Protein 4LIT (pdb70)

Solvent-accessible surface area: 18821 Å² total; per-residue (Å²): 110,48,134,32,83,34,84,30,98,75,3,65,113,156,37,36,88,106,103,1,29,26,20,79,154,1,6,99,134,22,131,34,18,7,41,44,116,91,0,23,22,20,0,100,72,89,67,5,75,2,59,18,6,32,50,125,122,81,129,124,122,82,46,124,20,72,22,106,69,51,105,100,60,52,151,61,51,28,1,4,8,0,36,3,0,4,6,51,47,111,64,0,25,15,0,22,116,21,0,91,109,6,64,41,97,28,20,17,9,0,47,0,4,26,0,12,46,20,0,3,48,5,36,32,34,52,133,61,0,18,0,8,0,0,0,69,13,73,10,86,16,41,0,0,97,136,150,106,91,33,120,124,26,164,37,63,22,60,76,88,0,75,55,0,2,0,0,0,2,4,27,12,10,0,5,38,5,68,2,68,93,84,0,0,4,0,11,0,13,1,26,38,41,62,99,172,73,52,106,58,14,18,46,91,15,21,132,80,115,148,45,38,58,95,198,66,66,57,125,104,89,20,125,73,96,117,127,98,63,98,34,99,105,20,105,65,81,74,125,96,44,127,85,93,36,68,106,76,78,118,59,86,81,40,12,36,0,25,43,4,0,98,28,112,39,115,20,63,74,72,69,33,139,115,67,62,111,45,100,82,0,58,66,13,1,102,140,50,62,47,0,15,21,15,22,20,5,17,3,16,124,31,51,101,27,0,0,0,34,21,74,76,7,95,13,128,42,102,95,2,2,40,11,0,8,50,49,63,54,0,36,20,143,48,7,40,113,1,1,104,33,99,82,3,14,47,34,0,5,58,6,2,38,38,6,21,0,62,21,107,106

Foldseek 3Di:
DWAFPDPVVVCVVDPALHHKDKPALRTPPDDDLDDPVVVLVQLLDPQWWKKKWFDDPHDIDIDIDDDPDPVDDDQAGMKMKTPQCLLPGVSLLVVCVNVVVPPLLFWAGKMKMWHHFNHWDAKAFAQWKKKKAWAPAKKWKFKADADGHDDDHDGPDTDIDDHNMIIIDNGRIIMIMGGRHGIMIMIGITDDDDPVLVVVLLVVVCVVVVHLPDDDDPPPDDDDPDPPDDDPVSVVSVVVSVVVSCPPPVSVQLSVLLSSQAHPGDHPWDFDPPADDLVNVLVCQVVWWKKAFRGRWGWADGPQWIHTNRDIHHDPQRQLSVLVHPDRIDHQVSRPPLSVVSVSSVVVSVCVRRVRIDIPD

Structure (mmCIF, N/CA/C/O backbone):
data_4LIT
#
_entry.id   4LIT
#
_cell.length_a   74.140
_cell.length_b   74.140
_cell.length_c   208.860
_cell.angle_alpha   90.000
_cell.angle_beta   90.000
_cell.angle_gamma   90.000
#
_symmetry.space_group_name_H-M   'P 43 21 2'
#
loop_
_entity.id
_entity.type
_entity.pdbx_description
1 polymer '50S ribosomal protein L16 arginine hydroxylase'
2 non-polymer 'COBALT (II) ION'
3 non-polymer '2-OXOGLUTARIC ACID'
4 water water
#
loop_
_atom_site.group_PDB
_atom_site.id
_atom_site.type_symbol
_atom_site.label_atom_id
_atom_site.label_alt_id
_atom_site.label_comp_id
_atom_site.label_asym_id
_atom_site.label_entity_id
_atom_site.label_seq_id
_atom_site.pdbx_PDB_ins_code
_atom_site.Cartn_x
_atom_site.Cartn_y
_atom_site.Cartn_z
_atom_site.occupancy
_atom_site.B_iso_or_equiv
_atom_site.auth_seq_id
_atom_site.auth_comp_id
_atom_site.auth_asym_id
_atom_site.auth_atom_id
_atom_site.pdbx_PDB_model_num
ATOM 1 N N . GLU A 1 36 ? 16.633 62.028 74.550 1.00 57.01 36 GLU 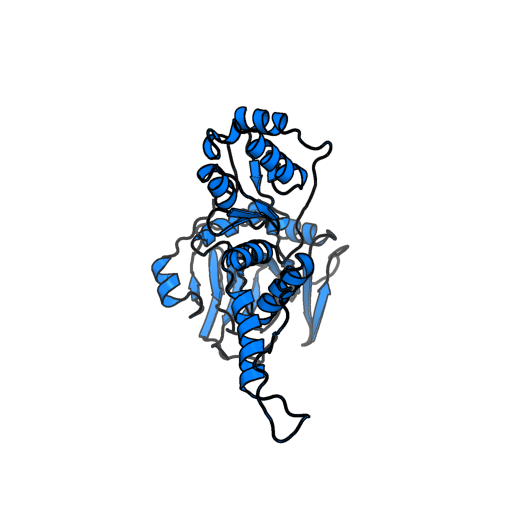A N 1
ATOM 2 C CA . GLU A 1 36 ? 17.198 60.804 75.103 1.00 54.62 36 GLU A CA 1
ATOM 3 C C . GLU A 1 36 ? 17.548 59.793 74.012 1.00 54.92 36 GLU A C 1
ATOM 4 O O . GLU A 1 36 ? 16.843 59.677 73.009 1.00 57.24 36 GLU A O 1
ATOM 6 N N . TYR A 1 37 ? 18.644 59.066 74.218 1.00 47.17 37 TYR A N 1
ATOM 7 C CA . TYR A 1 37 ? 19.021 57.958 73.352 1.00 38.83 37 TYR A CA 1
ATOM 8 C C . TYR A 1 37 ? 18.067 56.789 73.523 1.00 38.62 37 TYR A C 1
ATOM 9 O O . TYR A 1 37 ? 17.678 56.463 74.637 1.00 40.87 37 TYR A O 1
ATOM 18 N N . GLN A 1 38 ? 17.695 56.150 72.420 1.00 40.79 38 GLN A N 1
ATOM 19 C CA . GLN A 1 38 ? 16.729 55.059 72.477 1.00 41.84 38 GLN A CA 1
ATOM 20 C C . GLN A 1 38 ? 17.151 53.815 71.698 1.00 37.90 38 GLN A C 1
ATOM 21 O O . GLN A 1 38 ? 17.303 53.848 70.483 1.00 37.54 38 GLN A O 1
ATOM 27 N N . LEU A 1 39 ? 17.340 52.719 72.423 1.00 33.09 39 LEU A N 1
ATOM 28 C CA . LEU A 1 39 ? 17.660 51.436 71.827 1.00 35.14 39 LEU A CA 1
ATOM 29 C C . LEU A 1 39 ? 16.481 50.869 71.040 1.00 34.27 39 LEU A C 1
ATOM 30 O O . LEU A 1 39 ? 15.335 50.979 71.470 1.00 39.76 39 LEU A O 1
ATOM 35 N N . THR A 1 40 ? 16.771 50.248 69.899 1.00 29.20 40 THR A N 1
ATOM 36 C CA . THR A 1 40 ? 15.758 49.550 69.107 1.00 35.35 40 THR A CA 1
ATOM 37 C C . THR A 1 40 ? 15.756 48.055 69.424 1.00 37.31 40 THR A C 1
ATOM 38 O O . THR A 1 40 ? 15.030 47.276 68.819 1.00 42.10 40 THR A O 1
ATOM 42 N N . LEU A 1 41 ? 16.577 47.675 70.387 1.00 37.84 41 LEU A N 1
ATOM 43 C CA . LEU A 1 41 ? 16.789 46.287 70.762 1.00 39.48 41 LEU A CA 1
ATOM 44 C C . LEU A 1 41 ? 15.520 45.579 71.245 1.00 40.75 41 LEU A C 1
ATOM 45 O O . LEU A 1 41 ? 14.697 46.183 71.932 1.00 34.85 41 LEU A O 1
ATOM 50 N N . ASN A 1 42 ? 15.376 44.298 70.893 1.00 38.90 42 ASN A N 1
ATOM 51 C CA . ASN A 1 42 ? 14.419 43.420 71.570 1.00 34.87 42 ASN A CA 1
ATOM 52 C C . ASN A 1 42 ? 15.083 42.878 72.843 1.00 35.49 42 ASN A C 1
ATOM 53 O O . ASN A 1 42 ? 15.906 41.967 72.780 1.00 34.37 42 ASN A O 1
ATOM 58 N N . TRP A 1 43 ? 14.740 43.447 73.994 1.00 34.80 43 TRP A N 1
ATOM 59 C CA . TRP A 1 43 ? 15.436 43.105 75.240 1.00 31.90 43 TRP A CA 1
ATOM 60 C C . TRP A 1 43 ? 15.250 41.666 75.723 1.00 37.24 43 TRP A C 1
ATOM 61 O O . TRP A 1 43 ? 16.236 41.029 76.080 1.00 34.01 43 TRP A O 1
ATOM 72 N N . PRO A 1 44 ? 13.999 41.149 75.750 1.00 36.90 44 PRO A N 1
ATOM 73 C CA . PRO A 1 44 ? 13.878 39.735 76.135 1.00 37.46 44 PRO A CA 1
ATOM 74 C C . PRO A 1 44 ? 14.706 38.807 75.235 1.00 37.98 44 PRO A C 1
ATOM 75 O O . PRO A 1 44 ? 15.344 37.889 75.755 1.00 39.31 44 PRO A O 1
ATOM 79 N N . ASP A 1 45 ? 14.722 39.057 73.925 1.00 34.67 45 ASP A N 1
ATOM 80 C CA . ASP A 1 45 ? 15.586 38.286 73.027 1.00 36.86 45 ASP A CA 1
ATOM 81 C C . ASP A 1 45 ? 17.051 38.386 73.423 1.00 35.22 45 ASP A C 1
ATOM 82 O O . ASP A 1 45 ? 17.739 37.378 73.559 1.00 35.85 45 ASP A O 1
ATOM 87 N N . PHE A 1 46 ? 17.526 39.610 73.607 1.00 27.66 46 PHE A N 1
ATOM 88 C CA . PHE A 1 46 ? 18.925 39.809 73.915 1.00 29.77 46 PHE A CA 1
ATOM 89 C C . PHE A 1 46 ? 19.312 39.097 75.217 1.00 29.31 46 PHE A C 1
ATOM 90 O O . PHE A 1 46 ? 20.369 38.476 75.313 1.00 33.53 46 PHE A O 1
ATOM 98 N N . LEU A 1 47 ? 18.448 39.189 76.213 1.00 27.83 47 LEU A N 1
ATOM 99 C CA . LEU A 1 47 ? 18.701 38.573 77.510 1.00 34.59 47 LEU A CA 1
ATOM 100 C C . LEU A 1 47 ? 18.724 37.049 77.388 1.00 37.41 47 LEU A C 1
ATOM 101 O O . LEU A 1 47 ? 19.643 36.391 77.873 1.00 40.73 47 LEU A O 1
ATOM 106 N N . GLU A 1 48 ? 17.718 36.500 76.716 1.00 35.24 48 GLU A N 1
ATOM 107 C CA . GLU A 1 48 ? 17.611 35.056 76.522 1.00 41.63 48 GLU A CA 1
ATOM 108 C C . GLU A 1 48 ? 18.750 34.437 75.700 1.00 43.40 48 GLU A C 1
ATOM 109 O O . GLU A 1 48 ? 19.204 33.336 76.008 1.00 43.96 48 GLU A O 1
ATOM 115 N N . ARG A 1 49 ? 19.212 35.136 74.661 1.00 37.49 49 ARG A N 1
ATOM 116 C CA . ARG A 1 49 ? 20.145 34.534 73.704 1.00 39.85 49 ARG A CA 1
ATOM 117 C C . ARG A 1 49 ? 21.571 35.045 73.804 1.00 36.06 49 ARG A C 1
ATOM 118 O O . ARG A 1 49 ? 22.495 34.359 73.379 1.00 32.16 49 ARG A O 1
ATOM 126 N N . HIS A 1 50 ? 21.763 36.251 74.323 1.00 29.49 50 HIS A N 1
ATOM 127 C CA . HIS A 1 50 ? 23.097 36.853 74.258 1.00 33.15 50 HIS A CA 1
ATOM 128 C C . HIS A 1 50 ? 23.771 37.221 75.579 1.00 29.96 50 HIS A C 1
ATOM 129 O O . HIS A 1 50 ? 24.956 36.931 75.752 1.00 32.26 50 HIS A O 1
ATOM 136 N N . TRP A 1 51 ? 23.027 37.852 76.489 1.00 30.21 51 TRP A N 1
ATOM 137 C CA . TRP A 1 51 ? 23.593 38.331 77.749 1.00 27.58 51 TRP A CA 1
ATOM 138 C C . TRP A 1 51 ? 24.403 37.248 78.440 1.00 31.52 51 TRP A C 1
ATOM 139 O O . TRP A 1 51 ? 23.871 36.194 78.782 1.00 34.60 51 TRP A O 1
ATOM 150 N N . GLN A 1 52 ? 25.699 37.503 78.600 1.00 29.27 52 GLN A N 1
ATOM 151 C CA . GLN A 1 52 ? 26.597 36.562 79.268 1.00 35.59 52 GLN A CA 1
ATOM 152 C C . GLN A 1 52 ? 26.598 35.193 78.594 1.00 38.89 52 GLN A C 1
ATOM 153 O O . GLN A 1 52 ? 26.839 34.172 79.250 1.00 41.54 52 GLN A O 1
ATOM 159 N N . LYS A 1 53 ? 26.325 35.168 77.290 1.00 32.21 53 LYS A N 1
ATOM 160 C CA . LYS A 1 53 ? 26.304 33.904 76.540 1.00 40.38 53 LYS A CA 1
ATOM 161 C C . LYS A 1 53 ? 26.980 34.033 75.182 1.00 36.86 53 LYS A C 1
ATOM 162 O O . LYS A 1 53 ? 27.827 33.222 74.826 1.00 39.28 53 LYS A O 1
ATOM 168 N N . ARG A 1 54 ? 26.596 35.044 74.411 1.00 35.09 54 ARG A N 1
ATOM 169 C CA . ARG A 1 54 ? 27.077 35.125 73.040 1.00 39.22 54 ARG A CA 1
ATOM 170 C C . ARG A 1 54 ? 27.158 36.543 72.496 1.00 34.57 54 ARG A C 1
ATOM 171 O O . ARG A 1 54 ? 26.201 37.315 72.597 1.00 28.03 54 ARG A O 1
ATOM 179 N N . PRO A 1 55 ? 28.311 36.886 71.907 1.00 33.74 55 PRO A N 1
ATOM 180 C CA . PRO A 1 55 ? 28.501 38.211 71.312 1.00 33.40 55 PRO A CA 1
ATOM 181 C C . PRO A 1 55 ? 27.553 38.423 70.138 1.00 32.73 55 PRO A C 1
ATOM 182 O O . PRO A 1 55 ? 27.086 37.445 69.557 1.00 31.29 55 PRO A O 1
ATOM 186 N N . VAL A 1 56 ? 27.268 39.677 69.807 1.00 31.48 56 VAL A N 1
ATOM 187 C CA . VAL A 1 56 ? 26.360 39.969 68.703 1.00 32.27 56 VAL A CA 1
ATOM 188 C C . VAL A 1 56 ? 26.470 41.424 68.247 1.00 30.44 56 VAL A C 1
ATOM 189 O O . VAL A 1 56 ? 26.616 42.334 69.064 1.00 28.12 56 VAL A O 1
ATOM 193 N N . VAL A 1 57 ? 26.427 41.645 66.937 1.00 30.09 57 VAL A N 1
ATOM 194 C CA . VAL A 1 57 ? 26.305 43.003 66.422 1.00 32.11 57 VAL A CA 1
ATOM 195 C C . VAL A 1 57 ? 24.828 43.387 66.399 1.00 33.16 57 VAL A C 1
ATOM 196 O O . VAL A 1 57 ? 24.019 42.753 65.720 1.00 34.68 57 VAL A O 1
ATOM 200 N N . LEU A 1 58 ? 24.481 44.409 67.163 1.00 32.30 58 LEU A N 1
ATOM 201 C CA . LEU A 1 58 ? 23.150 44.987 67.105 1.00 31.45 58 LEU A CA 1
ATOM 202 C C . LEU A 1 58 ? 23.151 46.084 66.042 1.00 31.95 58 LEU A C 1
ATOM 203 O O . LEU A 1 58 ? 23.469 47.231 66.335 1.00 35.35 58 LEU A O 1
ATOM 208 N N . LYS A 1 59 ? 22.826 45.718 64.802 1.00 33.90 59 LYS A N 1
ATOM 209 C CA . LYS A 1 59 ? 22.753 46.685 63.709 1.00 38.94 59 LYS A CA 1
ATOM 210 C C . LYS A 1 59 ? 21.703 47.735 64.013 1.00 41.12 59 LYS A C 1
ATOM 211 O O . LYS A 1 59 ? 20.583 47.398 64.397 1.00 43.44 59 LYS A O 1
ATOM 217 N N . ARG A 1 60 ? 22.066 49.000 63.826 1.00 40.93 60 ARG A N 1
ATOM 218 C CA . ARG A 1 60 ? 21.144 50.109 64.051 1.00 41.08 60 ARG A CA 1
ATOM 219 C C . ARG A 1 60 ? 20.522 50.055 65.452 1.00 36.88 60 ARG A C 1
ATOM 220 O O . ARG A 1 60 ? 19.329 50.299 65.615 1.00 41.49 60 ARG A O 1
ATOM 228 N N . GLY A 1 61 ? 21.330 49.709 66.452 1.00 31.17 61 GLY A N 1
ATOM 229 C 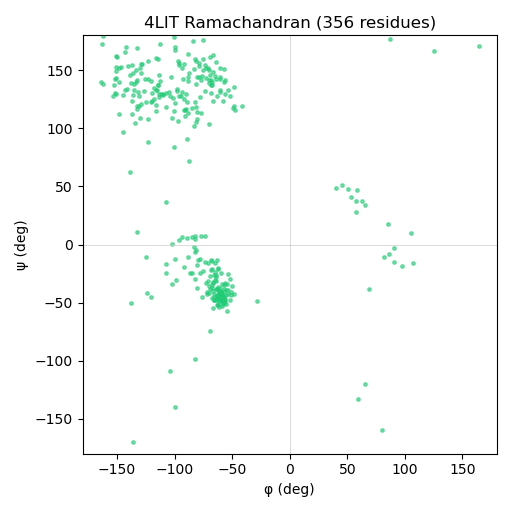CA . GLY A 1 61 ? 20.892 49.750 67.840 1.00 24.89 61 GLY A CA 1
ATOM 230 C C . GLY A 1 61 ? 20.328 51.120 68.176 1.00 32.67 61 GLY A C 1
ATOM 231 O O . GLY A 1 61 ? 19.298 51.248 68.845 1.00 37.20 61 GLY A O 1
ATOM 232 N N . PHE A 1 62 ? 21.013 52.154 67.700 1.00 33.79 62 PHE A N 1
ATOM 233 C CA . PHE A 1 62 ? 20.498 53.513 67.771 1.00 34.40 62 PHE A CA 1
ATOM 234 C C . PHE A 1 62 ? 20.234 54.013 66.366 1.00 42.83 62 PHE A C 1
ATOM 235 O O . PHE A 1 62 ? 21.030 53.798 65.456 1.00 48.09 62 PHE A O 1
ATOM 243 N N . ASN A 1 63 ? 19.104 54.677 66.191 1.00 48.26 63 ASN A N 1
ATOM 244 C CA . ASN A 1 63 ? 18.776 55.281 64.920 1.00 43.85 63 ASN A CA 1
ATOM 245 C C . ASN A 1 63 ? 19.238 56.727 64.879 1.00 46.08 63 ASN A C 1
ATOM 246 O O . ASN A 1 63 ? 19.141 57.433 65.885 1.00 47.67 63 ASN A O 1
ATOM 251 N N . ASN A 1 64 ? 19.729 57.158 63.716 1.00 42.82 64 ASN A N 1
ATOM 252 C CA . ASN A 1 64 ? 20.265 58.504 63.541 1.00 45.46 64 ASN A CA 1
ATOM 253 C C . ASN A 1 64 ? 21.184 58.895 64.684 1.00 45.64 64 ASN A C 1
ATOM 254 O O . ASN A 1 64 ? 21.000 59.944 65.298 1.00 45.54 64 ASN A O 1
ATOM 259 N N . PHE A 1 65 ? 22.155 58.037 64.982 1.00 44.63 65 PHE A N 1
ATOM 260 C CA . PHE A 1 65 ? 23.057 58.274 66.098 1.00 38.72 65 PHE A CA 1
ATOM 261 C C . PHE A 1 65 ? 23.813 59.594 65.975 1.00 40.41 65 PHE A C 1
ATOM 262 O O . PHE A 1 65 ? 24.501 59.853 64.982 1.00 41.03 65 PHE A O 1
ATOM 270 N N . ILE A 1 66 ? 23.660 60.430 66.992 1.00 39.51 66 ILE A N 1
ATOM 271 C CA . ILE A 1 66 ? 24.440 61.645 67.120 1.00 39.06 66 ILE A CA 1
ATOM 272 C C . ILE A 1 66 ? 25.401 61.475 68.291 1.00 41.77 66 ILE A C 1
ATOM 273 O O . ILE A 1 66 ? 24.999 61.077 69.392 1.00 41.44 66 ILE A O 1
ATOM 278 N N . ASP A 1 67 ? 26.677 61.741 68.041 1.00 41.21 67 ASP A N 1
ATOM 279 C CA . ASP A 1 67 ? 27.699 61.629 69.073 1.00 36.63 67 ASP A CA 1
ATOM 280 C C . ASP A 1 67 ? 27.455 62.706 70.121 1.00 38.30 67 ASP A C 1
ATOM 281 O O . ASP A 1 67 ? 27.134 63.847 69.776 1.00 39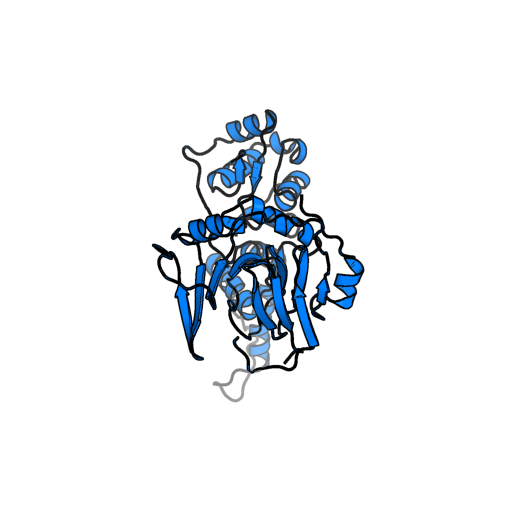.62 67 ASP A O 1
ATOM 286 N N . PRO A 1 68 ? 27.580 62.337 71.406 1.00 32.70 68 PRO A N 1
ATOM 287 C CA . PRO A 1 68 ? 27.422 63.244 72.555 1.00 31.69 68 PRO A CA 1
ATOM 288 C C . PRO A 1 68 ? 28.668 64.098 72.806 1.00 35.86 68 PRO A C 1
ATOM 289 O O . PRO A 1 68 ? 28.622 65.050 73.573 1.00 44.78 68 PRO A O 1
ATOM 293 N N . ILE A 1 69 ? 29.777 63.738 72.173 1.00 36.33 69 ILE A N 1
ATOM 294 C CA . ILE A 1 69 ? 31.033 64.446 72.355 1.00 37.18 69 ILE A CA 1
ATOM 295 C C . ILE A 1 69 ? 31.871 64.329 71.074 1.00 38.30 69 ILE A C 1
ATOM 296 O O . ILE A 1 69 ? 31.766 63.339 70.347 1.00 34.68 69 ILE A O 1
ATOM 301 N N . SER A 1 70 ? 32.685 65.350 70.806 1.00 35.24 70 SER A N 1
ATOM 302 C CA . SER A 1 70 ? 33.524 65.413 69.615 1.00 35.13 70 SER A CA 1
ATOM 303 C C . SER A 1 70 ? 34.932 64.929 69.937 1.00 41.82 70 SER A C 1
ATOM 304 O O . SER A 1 70 ? 35.346 64.975 71.093 1.00 43.71 70 SER A O 1
ATOM 307 N N . PRO A 1 71 ? 35.668 64.457 68.915 1.00 39.40 71 PRO A N 1
ATOM 308 C CA . PRO A 1 71 ? 37.072 64.057 69.084 1.00 39.41 71 PRO A CA 1
ATOM 309 C C . PRO A 1 71 ? 37.907 65.131 69.774 1.00 41.72 71 PRO A C 1
ATOM 310 O O . PRO A 1 71 ? 38.698 64.805 70.666 1.00 43.03 71 PRO A O 1
ATOM 314 N N . ASP A 1 72 ? 37.720 66.390 69.385 1.00 44.78 72 ASP A N 1
ATOM 315 C CA . ASP A 1 72 ? 38.462 67.497 69.989 1.00 47.25 72 ASP A CA 1
ATOM 316 C C . ASP A 1 72 ? 38.167 67.651 71.473 1.00 48.40 72 ASP A C 1
ATOM 317 O O . ASP A 1 72 ? 39.082 67.823 72.282 1.00 50.92 72 ASP A O 1
ATOM 322 N N . GLU A 1 73 ? 36.888 67.588 71.825 1.00 45.36 73 GLU A N 1
ATOM 323 C CA . GLU A 1 73 ? 36.480 67.670 73.221 1.00 49.61 73 GLU A CA 1
ATOM 324 C C . GLU A 1 73 ? 37.075 66.507 74.006 1.00 48.05 73 GLU A C 1
ATOM 325 O O . GLU A 1 73 ? 37.538 66.682 75.128 1.00 46.84 73 GLU A O 1
ATOM 331 N N . LEU A 1 74 ? 37.076 65.323 73.403 1.00 43.56 74 LEU A N 1
ATOM 332 C CA . LEU A 1 74 ? 37.674 64.159 74.038 1.00 42.25 74 LEU A CA 1
ATOM 333 C C . LEU A 1 74 ? 39.158 64.393 74.326 1.00 47.76 74 LEU A C 1
ATOM 334 O O . LEU A 1 74 ? 39.638 64.128 75.434 1.00 50.49 74 LEU A O 1
ATOM 339 N N . ALA A 1 75 ? 39.874 64.896 73.326 1.00 44.02 75 ALA A N 1
ATOM 340 C CA . ALA A 1 75 ? 41.285 65.200 73.492 1.00 44.83 75 ALA A CA 1
ATOM 341 C C . ALA A 1 75 ? 41.498 66.210 74.629 1.00 47.58 75 ALA A C 1
ATOM 342 O O . ALA A 1 75 ? 42.392 66.051 75.476 1.00 53.86 75 ALA A O 1
ATOM 344 N N . GLY A 1 76 ? 40.652 67.236 74.645 1.00 43.10 76 GLY A N 1
ATOM 345 C CA . GLY A 1 76 ? 40.703 68.272 75.661 1.00 45.10 76 GLY A CA 1
ATOM 346 C C . GLY A 1 76 ? 40.560 67.668 77.041 1.00 46.99 76 GLY A C 1
ATOM 347 O O . GLY A 1 76 ? 41.316 67.982 77.953 1.00 47.95 76 GLY A O 1
ATOM 348 N N . LEU A 1 77 ? 39.581 66.783 77.174 1.00 44.90 77 LEU A N 1
ATOM 349 C CA . LEU A 1 77 ? 39.333 66.068 78.411 1.00 45.48 77 LEU A CA 1
ATOM 350 C C . LEU A 1 77 ? 40.569 65.279 78.819 1.00 52.38 77 LEU A C 1
ATOM 351 O O . LEU A 1 77 ? 40.960 65.286 79.986 1.00 59.85 77 LEU A O 1
ATOM 356 N N . ALA A 1 78 ? 41.186 64.609 77.849 1.00 48.93 78 ALA A N 1
ATOM 357 C CA . ALA A 1 78 ? 42.417 63.858 78.092 1.00 46.40 78 ALA A CA 1
ATOM 358 C C . ALA A 1 78 ? 43.590 64.754 78.481 1.00 50.56 78 ALA A C 1
ATOM 359 O O . ALA A 1 78 ? 44.596 64.265 78.996 1.00 52.49 78 ALA A O 1
ATOM 361 N N . MET A 1 79 ? 43.474 66.057 78.235 1.00 49.13 79 MET A N 1
ATOM 362 C CA . MET A 1 79 ? 44.494 66.990 78.733 1.00 49.65 79 MET A CA 1
ATOM 363 C C . MET A 1 79 ? 44.430 67.231 80.253 1.00 62.21 79 MET A C 1
ATOM 364 O O . MET A 1 79 ? 45.377 67.754 80.845 1.00 53.85 79 MET A O 1
ATOM 369 N N . GLU A 1 80 ? 43.324 66.848 80.884 1.00 63.02 80 GLU A N 1
ATOM 370 C CA . GLU A 1 80 ? 43.135 67.095 82.317 1.00 64.23 80 GLU A CA 1
ATOM 371 C C . GLU A 1 80 ? 43.701 65.967 83.190 1.00 65.37 80 GLU A C 1
ATOM 372 O O . GLU A 1 80 ? 43.618 64.793 82.829 1.00 70.67 80 GLU A O 1
ATOM 378 N N . SER A 1 81 ? 44.258 66.331 84.344 1.00 66.87 81 SER A N 1
ATOM 379 C CA . SER A 1 81 ? 44.972 65.388 85.215 1.00 70.43 81 SER A CA 1
ATOM 380 C C . SER A 1 81 ? 44.071 64.399 85.954 1.00 71.44 81 SER A C 1
ATOM 381 O O . SER A 1 81 ? 44.467 63.261 86.214 1.00 74.30 81 SER A O 1
ATOM 384 N N . GLU A 1 82 ? 42.868 64.843 86.300 1.00 67.51 82 GLU A N 1
ATOM 385 C CA . GLU A 1 82 ? 41.905 64.021 87.025 1.00 69.51 82 GLU A CA 1
ATOM 386 C C . GLU A 1 82 ? 41.387 62.866 86.167 1.00 65.03 82 GLU A C 1
ATOM 387 O O . GLU A 1 82 ? 40.767 61.924 86.664 1.00 64.81 82 GLU A O 1
ATOM 393 N N . VAL A 1 83 ? 41.658 62.946 84.872 1.00 58.39 83 VAL A N 1
ATOM 394 C CA . VAL A 1 83 ? 41.084 62.031 83.903 1.00 51.84 83 VAL A CA 1
ATOM 395 C C . VAL A 1 83 ? 42.048 60.898 83.554 1.00 50.19 83 VAL A C 1
ATOM 396 O O . VAL A 1 83 ? 43.226 61.133 83.279 1.00 51.10 83 VAL A O 1
ATOM 400 N N . ASP A 1 84 ? 41.545 59.669 83.579 1.00 36.03 84 ASP A N 1
ATOM 401 C CA . ASP A 1 84 ? 42.354 58.512 83.222 1.00 41.21 84 ASP A CA 1
ATOM 402 C C . ASP A 1 84 ? 42.265 58.249 81.719 1.00 42.86 84 ASP A C 1
ATOM 403 O O . ASP A 1 84 ? 41.204 57.893 81.211 1.00 45.67 84 ASP A O 1
ATOM 408 N N . SER A 1 85 ? 43.379 58.430 81.013 1.00 43.33 85 SER A N 1
ATOM 409 C CA . SER A 1 85 ? 43.410 58.200 79.565 1.00 44.15 85 SER A CA 1
ATOM 410 C C . SER A 1 85 ? 44.720 57.592 79.095 1.00 48.27 85 SER A C 1
ATOM 411 O O . SER A 1 85 ? 45.718 57.599 79.816 1.00 49.56 85 SER A O 1
ATOM 414 N N . ARG A 1 86 ? 44.716 57.080 77.869 1.00 49.40 86 ARG A N 1
ATOM 415 C CA . ARG A 1 86 ? 45.933 56.556 77.263 1.00 47.63 86 ARG A CA 1
ATOM 416 C C . ARG A 1 86 ? 45.926 56.691 75.746 1.00 45.88 86 ARG A C 1
ATOM 417 O O . ARG A 1 86 ? 44.866 56.743 75.116 1.00 42.16 86 ARG A O 1
ATOM 425 N N . LEU A 1 87 ? 47.123 56.777 75.177 1.00 46.82 87 LEU A N 1
ATOM 426 C CA . LEU A 1 87 ? 47.320 56.807 73.735 1.00 46.16 87 LEU A CA 1
ATOM 427 C C . LEU A 1 87 ? 48.035 55.537 73.324 1.00 45.00 87 LEU A C 1
ATOM 428 O O . LEU A 1 87 ? 49.086 55.209 73.870 1.00 51.39 87 LEU A O 1
ATOM 433 N N . VAL A 1 88 ? 47.466 54.819 72.365 1.00 46.23 88 VAL A N 1
ATOM 434 C CA . VAL A 1 88 ? 48.069 53.576 71.903 1.00 49.53 88 VAL A CA 1
ATOM 435 C C . VAL A 1 88 ? 48.412 53.652 70.420 1.00 52.91 88 VAL A C 1
ATOM 436 O O . VAL A 1 88 ? 47.580 54.037 69.597 1.00 53.35 88 VAL A O 1
ATOM 440 N N . SER A 1 89 ? 49.651 53.280 70.106 1.00 50.82 89 SER A N 1
ATOM 441 C CA . SER A 1 89 ? 50.221 53.376 68.773 1.00 46.81 89 SER A CA 1
ATOM 442 C C . SER A 1 89 ? 50.815 52.044 68.355 1.00 50.15 89 SER A C 1
ATOM 443 O O . SER A 1 89 ? 51.195 51.233 69.192 1.00 52.64 89 SER A O 1
ATOM 446 N N . HIS A 1 90 ? 50.909 51.825 67.053 1.00 45.81 90 HIS A N 1
ATOM 447 C CA . HIS A 1 90 ? 51.663 50.695 66.542 1.00 50.80 90 HIS A CA 1
ATOM 448 C C . HIS A 1 90 ? 52.340 51.078 65.237 1.00 55.66 90 HIS A C 1
ATOM 449 O O . HIS A 1 90 ? 51.712 51.623 64.329 1.00 56.84 90 HIS A O 1
ATOM 456 N N . GLN A 1 91 ? 53.638 50.823 65.172 1.00 59.34 91 GLN A N 1
ATOM 457 C CA . GLN A 1 91 ? 54.402 51.051 63.962 1.00 63.77 91 GLN A CA 1
ATOM 458 C C . GLN A 1 91 ? 55.408 49.936 63.804 1.00 70.51 91 GLN A C 1
ATOM 459 O O . GLN A 1 91 ? 56.079 49.568 64.767 1.00 73.89 91 GLN A O 1
ATOM 465 N N . ASP A 1 92 ? 55.499 49.400 62.590 1.00 74.85 92 ASP A N 1
ATOM 466 C CA . ASP A 1 92 ? 56.480 48.374 62.254 1.00 78.03 92 ASP A CA 1
ATOM 467 C C . ASP A 1 92 ? 56.472 47.212 63.246 1.00 77.28 92 ASP A C 1
ATOM 468 O O . ASP A 1 92 ? 57.517 46.793 63.738 1.00 82.04 92 ASP A O 1
ATOM 473 N N . GLY A 1 93 ? 55.282 46.713 63.554 1.00 74.50 93 GLY A N 1
ATOM 474 C CA . GLY A 1 93 ? 55.148 45.553 64.412 1.00 75.51 93 GLY A CA 1
ATOM 475 C C . GLY A 1 93 ? 55.229 45.818 65.905 1.00 78.45 93 GLY A C 1
ATOM 476 O O . GLY A 1 93 ? 54.925 44.932 66.702 1.00 81.83 93 GLY A O 1
ATOM 477 N N . LYS A 1 94 ? 55.629 47.023 66.303 1.00 75.60 94 LYS A N 1
ATOM 478 C CA . LYS A 1 94 ? 55.827 47.293 67.726 1.00 76.13 94 LYS A CA 1
ATOM 479 C C . LYS A 1 94 ? 54.837 48.299 68.318 1.00 71.69 94 LYS A C 1
ATOM 480 O O . LYS A 1 94 ? 54.626 49.385 67.779 1.00 68.42 94 LYS A O 1
ATOM 486 N N . TRP A 1 95 ? 54.231 47.912 69.436 1.00 70.88 95 TRP A N 1
ATOM 487 C CA . TRP A 1 95 ? 53.240 48.734 70.116 1.00 63.59 95 TRP A CA 1
ATOM 488 C C . TRP A 1 95 ? 53.873 49.786 71.019 1.00 64.08 95 TRP A C 1
ATOM 489 O O . TRP A 1 95 ? 55.027 49.665 71.425 1.00 66.11 95 TRP A O 1
ATOM 500 N N . GLN A 1 96 ? 53.100 50.819 71.334 1.00 63.54 96 GLN A N 1
ATOM 501 C CA . GLN A 1 96 ? 53.522 51.827 72.295 1.00 63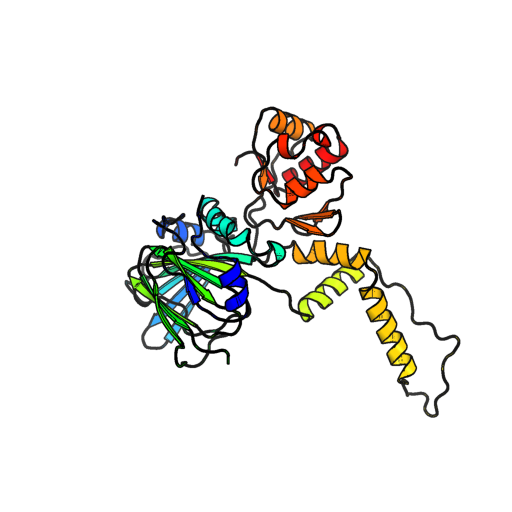.92 96 GLN A CA 1
ATOM 502 C C . GLN A 1 96 ? 52.331 52.442 73.010 1.00 57.32 96 GLN A C 1
ATOM 503 O O . GLN A 1 96 ? 51.376 52.883 72.376 1.00 54.72 96 GLN A O 1
ATOM 509 N N . VAL A 1 97 ? 52.404 52.472 74.336 1.00 55.61 97 VAL A N 1
ATOM 510 C CA . VAL A 1 97 ? 51.345 53.031 75.163 1.00 52.53 97 VAL A CA 1
ATOM 511 C C . VAL A 1 97 ? 51.861 54.227 75.967 1.00 55.71 97 VAL A C 1
ATOM 512 O O . VAL A 1 97 ? 52.951 54.176 76.544 1.00 56.11 97 VAL A O 1
ATOM 516 N N . SER A 1 98 ? 51.079 55.303 75.993 1.00 55.11 98 SER A N 1
ATOM 517 C CA . SER A 1 98 ? 51.396 56.458 76.825 1.00 58.37 98 SER A CA 1
ATOM 518 C C . SER A 1 98 ? 50.199 56.776 77.712 1.00 56.66 98 SER A C 1
ATOM 519 O O . SER A 1 98 ? 49.061 56.655 77.275 1.00 51.31 98 SER A O 1
ATOM 522 N N . HIS A 1 99 ? 50.437 57.183 78.954 1.00 55.53 99 HIS A N 1
ATOM 523 C CA . HIS A 1 99 ? 49.317 57.578 79.799 1.00 56.45 99 HIS A CA 1
ATOM 524 C C . HIS A 1 99 ? 49.175 59.090 79.933 1.00 55.03 99 HIS A C 1
ATOM 525 O O . HIS A 1 99 ? 50.162 59.818 79.942 1.00 55.18 99 HIS A O 1
ATOM 532 N N . GLY A 1 100 ? 47.930 59.551 80.006 1.00 53.34 100 GLY A N 1
ATOM 533 C CA . GLY A 1 100 ? 47.640 60.965 80.148 1.00 56.06 100 GLY A CA 1
ATOM 534 C C . GLY A 1 100 ? 47.927 61.409 81.566 1.00 57.17 100 GLY A C 1
ATOM 535 O O . GLY A 1 100 ? 48.272 60.577 82.397 1.00 58.25 100 GLY A O 1
ATOM 536 N N . PRO A 1 101 ? 47.790 62.716 81.854 1.00 60.47 101 PRO A N 1
ATOM 537 C CA . PRO A 1 101 ? 47.345 63.766 80.928 1.00 61.41 101 PRO A CA 1
ATOM 538 C C . PRO A 1 101 ? 48.398 64.119 79.877 1.00 65.12 101 PRO A C 1
ATOM 539 O O . PRO A 1 101 ? 49.598 63.975 80.125 1.00 70.16 101 PRO A O 1
ATOM 543 N N . PHE A 1 102 ? 47.945 64.577 78.714 1.00 61.63 102 PHE A N 1
ATOM 544 C CA . PHE A 1 102 ? 48.847 64.933 77.627 1.00 62.63 102 PHE A CA 1
ATOM 545 C C . PHE A 1 102 ? 48.908 66.445 77.456 1.00 68.11 102 PHE A C 1
ATOM 546 O O . PHE A 1 102 ? 47.877 67.110 77.382 1.00 69.51 102 PHE A O 1
ATOM 554 N N . GLU A 1 103 ? 50.117 66.988 77.394 1.00 75.76 103 GLU A N 1
ATOM 555 C CA . GLU A 1 103 ? 50.280 68.423 77.214 1.00 85.72 103 GLU A CA 1
ATOM 556 C C . GLU A 1 103 ? 49.891 68.814 75.794 1.00 90.12 103 GLU A C 1
ATOM 557 O O . GLU A 1 103 ? 49.405 69.918 75.560 1.00 96.56 103 GLU A O 1
ATOM 559 N N . SER A 1 104 ? 50.104 67.902 74.850 1.00 84.74 104 SER A N 1
ATOM 560 C CA . SER A 1 104 ? 49.730 68.153 73.462 1.00 82.82 104 SER A CA 1
ATOM 561 C C . SER A 1 104 ? 49.649 66.871 72.639 1.00 78.68 104 SER A C 1
ATOM 562 O O . SER A 1 104 ? 49.886 65.768 73.136 1.00 76.78 104 SER A O 1
ATOM 565 N N . TYR A 1 105 ? 49.309 67.034 71.368 1.00 76.31 105 TYR A N 1
ATOM 566 C CA . TYR A 1 105 ? 49.227 65.919 70.443 1.00 72.64 105 TYR A CA 1
ATOM 567 C C . TYR A 1 105 ? 49.959 66.297 69.163 1.00 81.48 105 TYR A C 1
ATOM 568 O O . TYR A 1 105 ? 49.878 65.585 68.162 1.00 82.78 105 TYR A O 1
ATOM 577 N N . ASP A 1 106 ? 50.679 67.419 69.234 1.00 86.72 106 ASP A N 1
ATOM 578 C CA . ASP A 1 106 ? 51.328 68.084 68.098 1.00 95.01 106 ASP A CA 1
ATOM 579 C C . ASP A 1 106 ? 51.742 67.182 66.933 1.00 101.64 106 ASP A C 1
ATOM 580 O O . ASP A 1 106 ? 51.450 67.485 65.774 1.00 106.52 106 ASP A O 1
ATOM 582 N N . HIS A 1 107 ? 52.417 66.079 67.246 1.00 99.38 107 HIS 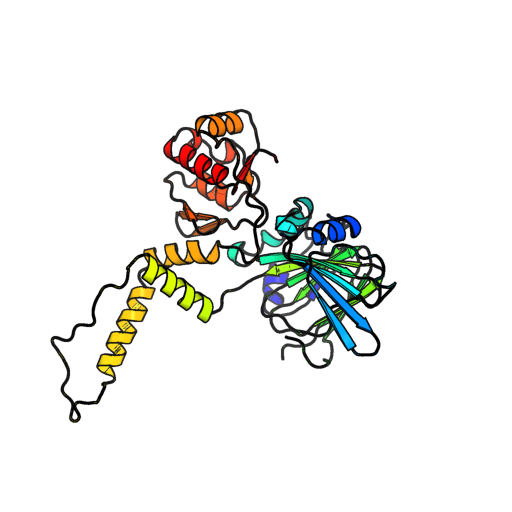A N 1
ATOM 583 C CA . HIS A 1 107 ? 52.859 65.138 66.223 1.00 96.66 107 HIS A CA 1
ATOM 584 C C . HIS A 1 107 ? 52.562 63.705 66.643 1.00 93.06 107 HIS A C 1
ATOM 585 O O . HIS A 1 107 ? 53.250 63.144 67.495 1.00 94.27 107 HIS A O 1
ATOM 587 N N . LEU A 1 108 ? 51.531 63.121 66.039 1.00 87.06 108 LEU A N 1
ATOM 588 C CA . LEU A 1 108 ? 51.107 61.765 66.367 1.00 82.36 108 LEU A CA 1
ATOM 589 C C . LEU A 1 108 ? 51.094 60.875 65.135 1.00 83.59 108 LEU A C 1
ATOM 590 O O . LEU A 1 108 ? 51.504 59.712 65.180 1.00 86.15 108 LEU A O 1
ATOM 595 N N . GLY A 1 109 ? 50.606 61.425 64.033 1.00 79.42 109 GLY A N 1
ATOM 596 C CA . GLY A 1 109 ? 50.458 60.650 62.823 1.00 74.57 109 GLY A CA 1
ATOM 597 C C . GLY A 1 109 ? 49.047 60.699 62.286 1.00 66.32 109 GLY A C 1
ATOM 598 O O . GLY A 1 109 ? 48.110 61.119 62.965 1.00 59.06 109 GLY A O 1
ATOM 599 N N . GLU A 1 110 ? 48.914 60.257 61.047 1.00 65.73 110 GLU A N 1
ATOM 600 C CA . GLU A 1 110 ? 47.663 60.270 60.319 1.00 63.54 110 GLU A CA 1
ATOM 601 C C . GLU A 1 110 ? 46.917 58.985 60.648 1.00 55.92 110 GLU A C 1
ATOM 602 O O . GLU A 1 110 ? 45.697 58.918 60.537 1.00 58.04 110 GLU A O 1
ATOM 608 N N . THR A 1 111 ? 47.673 57.958 61.036 1.00 47.54 111 THR A N 1
ATOM 609 C CA . THR A 1 111 ? 47.153 56.595 61.155 1.00 45.48 111 THR A CA 1
ATOM 610 C C . THR A 1 111 ? 47.740 55.849 62.351 1.00 49.46 111 THR A C 1
ATOM 611 O O . THR A 1 111 ? 48.683 56.313 62.981 1.00 45.95 111 THR A O 1
ATOM 615 N N . ASN A 1 112 ? 47.164 54.687 62.650 1.00 49.42 112 ASN A N 1
ATOM 616 C CA . ASN A 1 112 ? 47.731 53.731 63.606 1.00 42.34 112 ASN A CA 1
ATOM 617 C C . ASN A 1 112 ? 47.847 54.230 65.047 1.00 46.20 112 ASN A C 1
ATOM 618 O O . ASN A 1 112 ? 48.811 53.918 65.748 1.00 47.40 112 ASN A O 1
ATOM 623 N N . TRP A 1 113 ? 46.869 55.005 65.492 1.00 43.57 113 TRP A N 1
ATOM 624 C CA . TRP A 1 113 ? 46.819 55.370 66.897 1.00 44.60 113 TRP A CA 1
ATOM 625 C C . TRP A 1 113 ? 45.405 55.593 67.381 1.00 44.19 113 TRP A C 1
ATOM 626 O O . TRP A 1 113 ? 44.481 55.802 66.586 1.00 40.57 113 TRP A O 1
ATOM 637 N N . SER A 1 114 ? 45.248 55.543 68.698 1.00 41.58 114 SER A N 1
ATOM 638 C CA . SER A 1 114 ? 43.950 55.733 69.306 1.00 37.97 114 SER A CA 1
ATOM 639 C C . SER A 1 114 ? 44.060 56.279 70.716 1.00 40.28 114 SER A C 1
ATOM 640 O O . SER A 1 114 ? 44.901 55.843 71.501 1.00 37.51 114 SER A O 1
ATOM 643 N N . LEU A 1 115 ? 43.193 57.240 71.018 1.00 42.66 115 LEU A N 1
ATOM 644 C CA . LEU A 1 115 ? 43.070 57.818 72.341 1.00 37.54 115 LEU A CA 1
ATOM 645 C C . LEU A 1 115 ? 41.880 57.193 73.062 1.00 40.88 115 LEU A C 1
ATOM 646 O O . LEU A 1 115 ? 40.749 57.256 72.581 1.00 43.29 115 LEU A O 1
ATOM 651 N N . LEU A 1 116 ? 42.138 56.593 74.217 1.00 36.96 116 LEU A N 1
ATOM 652 C CA . LEU A 1 116 ? 41.094 55.956 74.998 1.00 34.40 116 LEU A CA 1
ATOM 653 C C . LEU A 1 116 ? 40.989 56.615 76.358 1.00 35.38 116 LEU A C 1
ATOM 654 O O . LEU A 1 116 ? 41.966 56.679 77.100 1.00 43.08 116 LEU A O 1
ATOM 659 N N . VAL A 1 117 ? 39.795 57.100 76.681 1.00 37.24 117 VAL A N 1
ATOM 660 C CA . VAL A 1 117 ? 39.549 57.783 77.946 1.00 36.90 117 VAL A CA 1
ATOM 661 C C . VAL A 1 117 ? 38.517 57.016 78.763 1.00 35.91 117 VAL A C 1
ATOM 662 O O . VAL A 1 117 ? 37.422 56.723 78.273 1.00 37.99 117 VAL A O 1
ATOM 666 N N . GLN A 1 118 ? 38.877 56.678 79.999 1.00 33.87 118 GLN A N 1
ATOM 667 C CA . GLN A 1 118 ? 37.977 55.978 80.914 1.00 33.46 118 GLN A CA 1
ATOM 668 C C . GLN A 1 118 ? 36.932 56.919 81.529 1.00 36.79 118 GLN A C 1
ATOM 669 O O . GLN A 1 118 ? 37.238 58.071 81.865 1.00 40.92 118 GLN A O 1
ATOM 675 N N . ALA A 1 119 ? 35.708 56.418 81.675 1.00 29.00 119 ALA A N 1
ATOM 676 C CA . ALA A 1 119 ? 34.699 57.059 82.513 1.00 31.14 119 ALA A CA 1
ATOM 677 C C . ALA A 1 119 ? 34.383 58.492 82.096 1.00 30.87 119 ALA A C 1
ATOM 678 O O . ALA A 1 119 ? 34.340 59.390 82.939 1.00 38.08 119 ALA A O 1
ATOM 680 N N . VAL A 1 120 ? 34.175 58.714 80.805 1.00 30.19 120 VAL A N 1
ATOM 681 C CA . VAL A 1 120 ? 33.889 60.061 80.314 1.00 33.13 120 VAL A CA 1
ATOM 682 C C . VAL A 1 120 ? 32.562 60.549 80.910 1.00 33.64 120 VAL A C 1
ATOM 683 O O . VAL A 1 120 ? 32.341 61.750 81.109 1.00 36.86 120 VAL A O 1
ATOM 687 N N . ASN A 1 121 ? 31.702 59.598 81.244 1.00 25.52 121 ASN A N 1
ATOM 688 C CA . ASN A 1 121 ? 30.456 59.903 81.921 1.00 33.22 121 ASN A CA 1
ATOM 689 C C . ASN A 1 121 ? 30.642 60.521 83.317 1.00 34.00 121 ASN A C 1
ATOM 690 O O . ASN A 1 121 ? 29.692 61.029 83.895 1.00 34.60 121 ASN A O 1
ATOM 695 N N . HIS A 1 122 ? 31.854 60.461 83.862 1.00 31.25 122 HIS A N 1
ATOM 696 C CA . HIS A 1 122 ? 32.144 61.131 85.132 1.00 31.51 122 HIS A CA 1
ATOM 697 C C . HIS A 1 122 ? 32.393 62.604 84.893 1.00 36.44 122 HIS A C 1
ATOM 698 O O . HIS A 1 122 ? 32.349 63.399 85.829 1.00 41.31 122 HIS A O 1
ATOM 705 N N . TRP A 1 123 ? 32.666 62.962 83.638 1.00 36.52 123 TRP A N 1
ATOM 706 C CA . TRP A 1 123 ? 33.174 64.292 83.312 1.00 38.83 123 TRP A CA 1
ATOM 707 C C . TRP A 1 123 ? 32.336 65.034 82.278 1.00 40.22 123 TRP A C 1
ATOM 708 O O . TRP A 1 123 ? 32.537 66.215 82.056 1.00 36.92 123 TRP A O 1
ATOM 719 N N . HIS A 1 124 ? 31.402 64.342 81.638 1.00 39.14 124 HIS A N 1
ATOM 720 C CA . HIS A 1 124 ? 30.657 64.934 80.538 1.00 32.76 124 HIS A CA 1
ATOM 721 C C . HIS A 1 124 ? 29.248 64.341 80.534 1.00 36.34 124 HIS A C 1
ATOM 722 O O . HIS A 1 124 ? 29.064 63.154 80.264 1.00 44.96 124 HIS A O 1
ATOM 729 N N . GLU A 1 125 ? 28.260 65.173 80.844 1.00 35.65 125 GLU A N 1
ATOM 730 C CA . GLU A 1 125 ? 26.862 64.740 80.960 1.00 38.46 125 GLU A CA 1
ATOM 731 C C . GLU A 1 125 ? 26.219 64.140 79.681 1.00 43.61 125 GLU A C 1
ATOM 732 O O . GLU A 1 125 ? 25.554 63.074 79.752 1.00 47.13 125 GLU A O 1
ATOM 738 N N . PRO A 1 126 ? 26.406 64.807 78.512 1.00 38.68 126 PRO A N 1
ATOM 739 C CA . PRO A 1 126 ? 25.825 64.225 77.294 1.00 41.40 126 PRO A CA 1
ATOM 740 C C . PRO A 1 126 ? 26.267 62.780 77.124 1.00 40.04 126 PRO A C 1
ATOM 741 O O . PRO A 1 126 ? 25.464 61.930 76.752 1.00 42.14 126 PRO A O 1
ATOM 745 N N . THR A 1 127 ? 27.527 62.510 77.445 1.00 39.16 127 THR A N 1
ATOM 746 C CA . THR A 1 127 ? 28.061 61.151 77.425 1.00 41.42 127 THR A CA 1
ATOM 747 C C . THR A 1 127 ? 27.323 60.210 78.396 1.00 39.25 127 THR A C 1
ATOM 748 O O . THR A 1 127 ? 26.991 59.076 78.039 1.00 36.37 127 THR A O 1
ATOM 752 N N . ALA A 1 128 ? 27.058 60.683 79.612 1.00 36.31 128 ALA A N 1
ATOM 753 C CA . ALA A 1 128 ? 26.316 59.880 80.593 1.00 35.88 128 ALA A CA 1
ATOM 754 C C . ALA A 1 128 ? 24.933 59.497 80.073 1.00 34.70 128 ALA A C 1
ATOM 755 O O . ALA A 1 128 ? 24.446 58.406 80.360 1.00 30.27 128 ALA A O 1
ATOM 757 N N . ALA A 1 129 ? 24.314 60.386 79.294 1.00 35.25 129 ALA A N 1
ATOM 758 C CA . ALA A 1 129 ? 23.040 60.037 78.646 1.00 39.33 129 ALA A CA 1
ATOM 759 C C . ALA A 1 129 ? 23.055 58.732 77.802 1.00 40.32 129 ALA A C 1
ATOM 760 O O . ALA A 1 129 ? 22.014 58.098 77.607 1.00 41.47 129 ALA A O 1
ATOM 762 N N . LEU A 1 130 ? 24.221 58.337 77.297 1.00 39.42 130 LEU A N 1
ATOM 763 C CA . LEU A 1 130 ? 24.330 57.115 76.494 1.00 38.47 130 LEU A CA 1
ATOM 764 C C . LEU A 1 130 ? 24.077 55.859 77.316 1.00 38.77 130 LEU A C 1
ATOM 765 O O . LEU A 1 130 ? 23.757 54.801 76.771 1.00 37.61 130 LEU A O 1
ATOM 770 N N . MET A 1 131 ? 24.239 55.974 78.629 1.00 37.18 131 MET A N 1
ATOM 771 C CA . MET A 1 131 ? 24.141 54.813 79.504 1.00 38.00 131 MET A CA 1
ATOM 772 C C . MET A 1 131 ? 22.716 54.482 79.922 1.00 37.28 131 MET A C 1
ATOM 773 O O . MET A 1 131 ? 22.424 53.335 80.264 1.00 36.34 131 MET A O 1
ATOM 778 N N . ARG A 1 132 ? 21.838 55.484 79.892 1.00 38.54 132 ARG A N 1
ATOM 779 C CA . ARG A 1 132 ? 20.445 55.305 80.308 1.00 41.57 132 ARG A CA 1
ATOM 780 C C . ARG A 1 132 ? 19.688 54.138 79.644 1.00 41.18 132 ARG A C 1
ATOM 781 O O . ARG A 1 132 ? 19.053 53.359 80.352 1.00 43.10 132 ARG A O 1
ATOM 789 N N . PRO A 1 133 ? 19.765 53.999 78.301 1.00 34.87 133 PRO A N 1
ATOM 790 C CA . PRO A 1 133 ? 18.984 52.929 77.668 1.00 34.06 133 PRO A CA 1
ATOM 791 C C . PRO A 1 133 ? 19.364 51.562 78.194 1.00 34.12 133 PRO A C 1
ATOM 792 O O . PRO A 1 133 ? 18.541 50.651 78.135 1.00 37.45 133 PRO A O 1
ATOM 796 N N . PHE A 1 134 ? 20.589 51.431 78.699 1.00 28.30 134 PHE A N 1
ATOM 797 C CA . PHE A 1 134 ? 21.097 50.147 79.189 1.00 31.71 134 PHE A CA 1
ATOM 798 C C . PHE A 1 134 ? 20.653 49.835 80.614 1.00 33.16 134 PHE A C 1
ATOM 799 O O . PHE A 1 134 ? 21.096 48.848 81.209 1.00 31.53 134 PHE A O 1
ATOM 807 N N . ARG A 1 135 ? 19.772 50.663 81.164 1.00 35.17 135 ARG A N 1
ATOM 808 C CA . ARG A 1 135 ? 19.254 50.392 82.503 1.00 35.84 135 ARG A CA 1
ATOM 809 C C . ARG A 1 135 ? 18.203 49.285 82.511 1.00 38.02 135 ARG A C 1
ATOM 810 O O . ARG A 1 135 ? 17.575 49.029 83.532 1.00 40.29 135 ARG A O 1
ATOM 818 N N . GLU A 1 136 ? 18.026 48.630 81.364 1.00 37.84 136 GLU A N 1
ATOM 819 C CA . GLU A 1 136 ? 17.275 47.384 81.298 1.00 40.82 136 GLU A CA 1
ATOM 820 C C . GLU A 1 136 ? 18.073 46.304 82.006 1.00 39.05 136 GLU A C 1
ATOM 821 O O . GLU A 1 136 ? 17.516 45.325 82.504 1.00 41.59 136 GLU A O 1
ATOM 827 N N . LEU A 1 137 ? 19.389 46.487 82.027 1.00 31.74 137 LEU A N 1
ATOM 828 C CA . LEU A 1 137 ? 20.262 45.700 82.881 1.00 29.72 137 LEU A CA 1
ATOM 829 C C . LEU A 1 137 ? 20.427 46.444 84.210 1.00 35.11 137 LEU A C 1
ATOM 830 O O . LEU A 1 137 ? 20.240 47.667 84.256 1.00 36.68 137 LEU A O 1
ATOM 835 N N . PRO A 1 138 ? 20.741 45.714 85.298 1.00 33.88 138 PRO A N 1
ATOM 836 C CA . PRO A 1 138 ? 20.765 46.336 86.635 1.00 36.26 138 PRO A CA 1
ATOM 837 C C . PRO A 1 138 ? 21.903 47.332 86.807 1.00 36.72 138 PRO A C 1
ATOM 838 O O . PRO A 1 138 ? 23.033 47.051 86.386 1.00 33.16 138 PRO A O 1
ATOM 842 N N . ASP A 1 139 ? 21.602 48.467 87.435 1.00 31.77 139 ASP A N 1
ATOM 843 C CA . ASP A 1 139 ? 22.607 49.467 87.785 1.00 31.19 139 ASP A CA 1
ATOM 844 C C . ASP A 1 139 ? 23.832 48.881 88.481 1.00 35.22 139 ASP A C 1
ATOM 845 O O . ASP A 1 139 ? 24.958 49.273 88.182 1.00 37.03 139 ASP A O 1
ATOM 850 N N . TRP A 1 140 ? 23.625 47.959 89.420 1.00 31.35 140 TRP A N 1
ATOM 851 C CA . TRP A 1 140 ? 24.766 47.425 90.169 1.00 35.70 140 TRP A CA 1
ATOM 852 C C . TRP A 1 140 ? 25.779 46.681 89.296 1.00 31.56 140 TRP A C 1
ATOM 853 O O . TRP A 1 140 ? 26.932 46.542 89.676 1.00 32.89 140 TRP A O 1
ATOM 864 N N . ARG A 1 141 ? 25.338 46.225 88.125 1.00 27.29 141 ARG A N 1
ATOM 865 C CA . ARG A 1 141 ? 26.183 45.476 87.204 1.00 31.57 141 ARG A CA 1
ATOM 866 C C . ARG A 1 141 ? 26.873 46.405 86.200 1.00 36.35 141 ARG A C 1
ATOM 867 O O . ARG A 1 141 ? 27.881 46.035 85.598 1.00 36.33 141 ARG A O 1
ATOM 875 N N . ILE A 1 142 ? 26.343 47.616 86.034 1.00 37.11 142 ILE A N 1
ATOM 876 C CA . ILE A 1 142 ? 26.919 48.555 85.076 1.00 35.50 142 ILE A CA 1
ATOM 877 C C . ILE A 1 142 ? 28.145 49.253 85.663 1.00 33.45 142 ILE A C 1
ATOM 878 O O . ILE A 1 142 ? 28.200 49.522 86.858 1.00 36.42 142 ILE A O 1
ATOM 883 N N . ASP A 1 143 ? 29.135 49.513 84.816 1.00 32.09 143 ASP A N 1
ATOM 884 C CA . ASP A 1 143 ? 30.395 50.109 85.239 1.00 34.06 143 ASP A CA 1
ATOM 885 C C . ASP A 1 143 ? 30.430 51.585 84.824 1.00 37.43 143 ASP A C 1
ATOM 886 O O . ASP A 1 143 ? 29.711 52.404 85.389 1.00 43.70 143 ASP A O 1
ATOM 891 N N . ASP A 1 144 ? 31.253 51.931 83.840 1.00 31.80 144 ASP A N 1
ATOM 892 C CA . ASP A 1 144 ? 31.247 53.292 83.324 1.00 33.26 144 ASP A CA 1
ATOM 893 C C . ASP A 1 144 ? 31.289 53.304 81.792 1.00 38.27 144 ASP A C 1
ATOM 894 O O . ASP A 1 144 ? 31.124 52.271 81.144 1.00 34.48 144 ASP A O 1
ATOM 899 N N . LEU A 1 145 ? 31.503 54.480 81.217 1.00 38.25 145 LEU A N 1
ATOM 900 C CA . LEU A 1 145 ? 31.559 54.605 79.776 1.00 33.32 145 LEU A CA 1
ATOM 901 C C . LEU A 1 145 ? 32.946 55.056 79.317 1.00 31.15 145 LEU A C 1
ATOM 902 O O . LEU A 1 145 ? 33.398 56.133 79.677 1.00 32.15 145 LEU A O 1
ATOM 907 N N . MET A 1 146 ? 33.601 54.234 78.499 1.00 31.90 146 MET A N 1
ATOM 908 C CA . MET A 1 146 ? 34.943 54.551 78.001 1.00 29.48 146 MET A CA 1
ATOM 909 C C . MET A 1 146 ? 34.848 54.992 76.545 1.00 32.54 146 MET A C 1
ATOM 910 O O . MET A 1 146 ? 34.213 54.327 75.738 1.00 30.79 146 MET A O 1
ATOM 915 N N . ILE A 1 147 ? 35.475 56.107 76.200 1.00 34.23 147 ILE A N 1
ATOM 916 C CA . ILE A 1 147 ? 35.426 56.562 74.816 1.00 32.54 147 ILE A CA 1
ATOM 917 C C . ILE A 1 147 ? 36.777 56.473 74.117 1.00 36.43 147 ILE A C 1
ATOM 918 O O . ILE A 1 147 ? 37.790 56.955 74.631 1.00 35.34 147 ILE A O 1
ATOM 923 N N . SER A 1 148 ? 36.787 55.867 72.935 1.00 36.60 148 SER A N 1
ATOM 924 C CA . SER A 1 148 ? 37.986 55.866 72.111 1.00 36.76 148 SER A CA 1
ATOM 925 C C . SER A 1 148 ? 37.771 56.676 70.847 1.00 35.05 148 SER A C 1
ATOM 926 O O . SER A 1 148 ? 36.699 56.656 70.257 1.00 34.75 148 SER A O 1
ATOM 929 N N . PHE A 1 149 ? 38.802 57.413 70.461 1.00 36.91 149 PHE A N 1
ATOM 930 C CA . PHE A 1 149 ? 38.879 57.990 69.136 1.00 35.01 149 PHE A CA 1
ATOM 931 C C . PHE A 1 149 ? 40.066 57.345 68.422 1.00 35.73 149 PHE A C 1
ATOM 932 O O . PHE A 1 149 ? 41.153 57.240 68.991 1.00 32.79 149 PHE A O 1
ATOM 940 N N . SER A 1 150 ? 39.861 56.917 67.180 1.00 31.06 150 SER A N 1
ATOM 941 C CA . SER A 1 150 ? 40.940 56.295 66.420 1.00 33.00 150 SER A CA 1
ATOM 942 C C . SER A 1 150 ? 40.989 56.764 64.968 1.00 35.28 150 SER A C 1
ATOM 943 O O . SER A 1 150 ? 39.967 56.940 64.323 1.00 40.75 150 SER A O 1
ATOM 946 N N . VAL A 1 151 ? 42.197 56.993 64.478 1.00 35.73 151 VAL A N 1
ATOM 947 C CA . VAL A 1 151 ? 42.436 57.306 63.086 1.00 37.72 151 VAL A CA 1
ATOM 948 C C . VAL A 1 151 ? 42.607 55.951 62.420 1.00 43.75 151 VAL A C 1
ATOM 949 O O . VAL A 1 151 ? 42.789 54.959 63.122 1.00 41.37 151 VAL A O 1
ATOM 953 N N . PRO A 1 152 ? 42.509 55.887 61.076 1.00 44.91 152 PRO A N 1
ATOM 954 C CA . PRO A 1 152 ? 42.550 54.577 60.407 1.00 43.64 152 PRO A CA 1
ATOM 955 C C . PRO A 1 152 ? 43.748 53.713 60.818 1.00 42.48 152 PRO A C 1
ATOM 956 O O . PRO A 1 152 ? 44.890 54.169 60.763 1.00 42.00 152 PRO A O 1
ATOM 960 N N . GLY A 1 153 ? 43.477 52.479 61.228 1.00 39.72 153 GLY A N 1
ATOM 961 C CA . GLY A 1 153 ? 44.520 51.606 61.732 1.00 45.84 153 GLY A CA 1
ATOM 962 C C . GLY A 1 153 ? 44.597 51.607 63.253 1.00 48.50 153 GLY A C 1
ATOM 963 O O . GLY A 1 153 ? 45.159 50.694 63.849 1.00 51.91 153 GLY A O 1
ATOM 964 N N . GLY A 1 154 ? 44.019 52.631 63.876 1.00 44.68 154 GLY A N 1
ATOM 965 C CA . GLY A 1 154 ? 44.076 52.797 65.318 1.00 37.76 154 GLY A CA 1
ATOM 966 C C . GLY A 1 154 ? 43.260 51.772 66.074 1.00 35.68 154 GLY A C 1
ATOM 967 O O . GLY A 1 154 ? 42.178 51.398 65.649 1.00 36.05 154 GLY A O 1
ATOM 968 N N . GLY A 1 155 ? 43.786 51.315 67.204 1.00 39.38 155 GLY A N 1
ATOM 969 C CA . GLY A 1 155 ? 43.121 50.302 68.004 1.00 34.15 155 GLY A CA 1
ATOM 970 C C . GLY A 1 155 ? 44.100 49.702 68.993 1.00 37.79 155 GLY A C 1
ATOM 971 O O . GLY A 1 155 ? 45.309 49.963 68.905 1.00 40.37 155 GLY A O 1
ATOM 972 N N . VAL A 1 156 ? 43.595 48.896 69.926 1.00 35.94 156 VAL A N 1
ATOM 973 C CA . VAL A 1 156 ? 44.433 48.385 71.019 1.00 39.79 156 VAL A CA 1
ATOM 974 C C . VAL A 1 156 ? 44.887 46.932 70.826 1.00 39.79 156 VAL A C 1
ATOM 975 O O . VAL A 1 156 ? 45.596 46.376 71.666 1.00 35.61 156 VAL A O 1
ATOM 979 N N . GLY A 1 157 ? 44.488 46.328 69.709 1.00 37.61 157 GLY A N 1
ATOM 980 C CA . GLY A 1 157 ? 44.930 44.985 69.388 1.00 35.33 157 GLY A CA 1
ATOM 981 C C . GLY A 1 157 ? 44.057 43.902 69.988 1.00 39.95 157 GLY A C 1
ATOM 982 O O . GLY A 1 157 ? 43.112 44.187 70.731 1.00 39.66 157 GLY A O 1
ATOM 983 N N . PRO A 1 158 ? 44.375 42.642 69.667 1.00 45.36 158 PRO A N 1
ATOM 984 C CA . PRO A 1 158 ? 43.597 41.476 70.099 1.00 44.75 158 PRO A CA 1
ATOM 985 C C . PRO A 1 158 ? 43.724 41.260 71.605 1.00 44.25 158 PRO A C 1
ATOM 986 O O . PRO A 1 158 ? 44.838 41.225 72.127 1.00 45.21 158 PRO A O 1
ATOM 990 N N . HIS A 1 159 ? 42.598 41.096 72.287 1.00 41.64 159 HIS A N 1
ATOM 991 C CA . HIS A 1 159 ? 42.608 40.873 73.726 1.00 41.37 159 HIS A CA 1
ATOM 992 C C . HIS A 1 159 ? 41.264 40.312 74.170 1.00 39.87 159 HIS A C 1
ATOM 993 O O . HIS A 1 159 ? 40.320 40.242 73.381 1.00 44.08 159 HIS A O 1
ATOM 1000 N N . LEU A 1 160 ? 41.173 39.906 75.430 1.00 37.37 160 LEU A N 1
ATOM 1001 C CA . LEU A 1 160 ? 39.870 39.609 76.019 1.00 42.67 160 LEU A CA 1
ATOM 1002 C C . LEU A 1 160 ? 39.714 40.341 77.349 1.00 43.62 160 LEU A C 1
ATOM 1003 O O . LEU A 1 160 ? 40.698 40.673 77.998 1.00 49.70 160 LEU A O 1
ATOM 1008 N N . ASP A 1 161 ? 38.473 40.589 77.741 1.00 41.86 161 ASP A N 1
ATOM 1009 C CA . ASP A 1 161 ? 38.175 41.284 78.986 1.00 36.48 161 ASP A CA 1
ATOM 1010 C C . ASP A 1 161 ? 37.418 40.382 79.948 1.00 41.74 161 ASP A C 1
ATOM 1011 O O . ASP A 1 161 ? 36.808 39.394 79.538 1.00 45.54 161 ASP A O 1
ATOM 1016 N N . GLN A 1 162 ? 37.435 40.744 81.225 1.00 41.55 162 GLN A N 1
ATOM 1017 C CA . GLN A 1 162 ? 36.716 39.981 82.230 1.00 42.50 162 GLN A CA 1
ATOM 1018 C C . GLN A 1 162 ? 35.316 40.525 82.500 1.00 35.03 162 GLN A C 1
ATOM 1019 O O . GLN A 1 162 ? 34.624 40.030 83.385 1.00 39.02 162 GLN A O 1
ATOM 1025 N N . TYR A 1 163 ? 34.893 41.517 81.714 1.00 36.22 163 TYR A N 1
ATOM 1026 C CA . TYR A 1 163 ? 33.589 42.171 81.893 1.00 40.75 163 TYR A CA 1
ATOM 1027 C C . TYR A 1 163 ? 32.786 42.246 80.585 1.00 41.02 163 TYR A C 1
ATOM 1028 O O . TYR A 1 163 ? 33.363 42.297 79.509 1.00 43.10 163 TYR A O 1
ATOM 1037 N N . ASP A 1 164 ? 31.457 42.263 80.690 1.00 39.00 164 ASP A N 1
ATOM 1038 C CA . ASP A 1 164 ? 30.574 42.490 79.543 1.00 29.55 164 ASP A CA 1
ATOM 1039 C C . ASP A 1 164 ? 30.743 43.907 79.007 1.00 31.18 164 ASP A C 1
ATOM 1040 O O . ASP A 1 164 ? 31.003 44.840 79.767 1.00 30.31 164 ASP A O 1
ATOM 1045 N N . VAL A 1 165 ? 30.565 44.083 77.703 1.00 29.92 165 VAL A N 1
ATOM 1046 C CA . VAL A 1 165 ? 30.690 45.412 77.129 1.00 29.11 165 VAL A CA 1
ATOM 1047 C C . VAL A 1 165 ? 29.771 45.599 75.925 1.00 30.71 165 VAL A C 1
ATOM 1048 O O . VAL A 1 165 ? 29.580 44.668 75.137 1.00 31.85 165 VAL A O 1
ATOM 1052 N N . PHE A 1 166 ? 29.159 46.783 75.821 1.00 32.76 166 PHE A N 1
ATOM 1053 C CA . PHE A 1 166 ? 28.482 47.197 74.585 1.00 20.57 166 PHE A CA 1
ATOM 1054 C C . PHE A 1 166 ? 29.351 48.279 73.944 1.00 29.70 166 PHE A C 1
ATOM 1055 O O . PHE A 1 166 ? 29.590 49.322 74.540 1.00 31.53 166 PHE A O 1
ATOM 1063 N N . ILE A 1 167 ? 29.846 48.020 72.741 1.00 30.34 167 ILE A N 1
ATOM 1064 C CA . ILE A 1 167 ? 30.669 48.982 72.040 1.00 27.26 167 ILE A CA 1
ATOM 1065 C C . ILE A 1 167 ? 29.814 49.653 70.978 1.00 29.72 167 ILE A C 1
ATOM 1066 O O . ILE A 1 167 ? 29.433 49.034 69.983 1.00 29.16 167 ILE A O 1
ATOM 1071 N N . ILE A 1 168 ? 29.493 50.918 71.212 1.00 28.37 168 ILE A N 1
ATOM 1072 C CA . ILE A 1 168 ? 28.646 51.687 70.315 1.00 26.75 168 ILE A CA 1
ATOM 1073 C C . ILE A 1 168 ? 29.496 52.425 69.289 1.00 29.89 168 ILE A C 1
ATOM 1074 O O . ILE A 1 168 ? 30.414 53.176 69.648 1.00 28.25 168 ILE A O 1
ATOM 1079 N N . GLN A 1 169 ? 29.197 52.205 68.013 1.00 29.94 169 GLN A N 1
ATOM 1080 C CA . GLN A 1 169 ? 29.896 52.904 66.942 1.00 27.74 169 GLN A CA 1
ATOM 1081 C C . GLN A 1 169 ? 29.299 54.290 66.732 1.00 30.43 169 GLN A C 1
ATOM 1082 O O . GLN A 1 169 ? 28.100 54.417 66.471 1.00 34.53 169 GLN A O 1
ATOM 1088 N N . GLY A 1 170 ? 30.130 55.324 66.848 1.00 26.29 170 GLY A N 1
ATOM 1089 C CA . GLY A 1 170 ? 29.717 56.679 66.529 1.00 28.26 170 GLY A CA 1
ATOM 1090 C C . GLY A 1 170 ? 30.204 57.055 65.142 1.00 32.32 170 GLY A C 1
ATOM 1091 O O . GLY A 1 170 ? 30.164 56.216 64.234 1.00 32.59 170 GLY A O 1
ATOM 1092 N N . THR A 1 171 ? 30.668 58.296 64.971 1.00 34.92 171 THR A N 1
ATOM 1093 C CA . THR A 1 171 ? 31.154 58.762 63.672 1.00 39.86 171 THR A CA 1
ATOM 1094 C C . THR A 1 171 ? 32.270 57.861 63.165 1.00 40.82 171 THR A C 1
ATOM 1095 O O . THR A 1 171 ? 33.007 57.268 63.958 1.00 30.86 171 THR A O 1
ATOM 1099 N N . GLY A 1 172 ? 32.400 57.769 61.846 1.00 34.05 172 GLY A N 1
ATOM 1100 C CA . GLY A 1 172 ? 33.398 56.902 61.263 1.00 36.58 172 GLY A CA 1
ATOM 1101 C C . GLY A 1 172 ? 32.974 55.447 61.225 1.00 36.31 172 GLY A C 1
ATOM 1102 O O . GLY A 1 172 ? 31.793 55.114 61.301 1.00 35.14 172 GLY A O 1
ATOM 1103 N N . ARG A 1 173 ? 33.966 54.577 61.103 1.00 35.56 173 ARG A N 1
ATOM 1104 C CA . ARG A 1 173 ? 33.749 53.169 60.823 1.00 35.60 173 ARG A CA 1
ATOM 1105 C C . ARG A 1 173 ? 34.907 52.385 61.416 1.00 33.47 173 ARG A C 1
ATOM 1106 O O . ARG A 1 173 ? 36.060 52.826 61.358 1.00 35.14 173 ARG A O 1
ATOM 1114 N N . ARG A 1 174 ? 34.613 51.212 61.959 1.00 30.62 174 ARG A N 1
ATOM 1115 C CA . ARG A 1 174 ? 35.661 50.336 62.468 1.00 33.49 174 ARG A CA 1
ATOM 1116 C C . ARG A 1 174 ? 35.381 48.890 62.108 1.00 35.26 174 ARG A C 1
ATOM 1117 O O . ARG A 1 174 ? 34.227 48.457 62.060 1.00 32.63 174 ARG A O 1
ATOM 1125 N N . ARG A 1 175 ? 36.446 48.143 61.856 1.00 34.58 175 ARG A N 1
ATOM 1126 C CA . ARG A 1 175 ? 36.333 46.707 61.737 1.00 33.59 175 ARG A CA 1
ATOM 1127 C C . ARG A 1 175 ? 36.520 46.086 63.107 1.00 32.14 175 ARG A C 1
ATOM 1128 O O . ARG A 1 175 ? 37.548 46.308 63.778 1.00 32.33 175 ARG A O 1
ATOM 1136 N N . TRP A 1 176 ? 35.507 45.324 63.515 1.00 29.46 176 TRP A N 1
ATOM 1137 C CA . TRP A 1 176 ? 35.543 44.555 64.753 1.00 28.82 176 TRP A CA 1
ATOM 1138 C C . TRP A 1 176 ? 35.461 43.062 64.481 1.00 35.22 176 TRP A C 1
ATOM 1139 O O . TRP A 1 176 ? 34.637 42.596 63.692 1.00 44.55 176 TRP A O 1
ATOM 1150 N N . ARG A 1 177 ? 36.346 42.322 65.128 1.00 33.00 177 ARG A N 1
ATOM 1151 C CA . ARG A 1 177 ? 36.360 40.878 65.045 1.00 32.84 177 ARG A CA 1
ATOM 1152 C C . ARG A 1 177 ? 36.249 40.300 66.452 1.00 39.96 177 ARG A C 1
ATOM 1153 O O . ARG A 1 177 ? 36.812 40.837 67.411 1.00 39.40 177 ARG A O 1
ATOM 1161 N N . VAL A 1 178 ? 35.508 39.206 66.563 1.00 41.08 178 VAL A N 1
ATOM 1162 C CA . VAL A 1 178 ? 35.308 38.517 67.820 1.00 39.49 178 VAL A CA 1
ATOM 1163 C C . VAL A 1 178 ? 35.444 37.033 67.568 1.00 43.83 178 VAL A C 1
ATOM 1164 O O . VAL A 1 178 ? 34.796 36.490 66.654 1.00 48.26 178 VAL A O 1
ATOM 1168 N N . GLY A 1 179 ? 36.293 36.389 68.372 1.00 41.30 179 GLY A N 1
ATOM 1169 C CA . GLY A 1 179 ? 36.480 34.947 68.335 1.00 39.75 179 GLY A CA 1
ATOM 1170 C C . GLY A 1 179 ? 35.713 34.258 69.448 1.00 44.79 179 GLY A C 1
ATOM 1171 O O . GLY A 1 179 ? 35.051 34.914 70.264 1.00 39.68 179 GLY A O 1
ATOM 1172 N N . GLU A 1 180 ? 35.803 32.931 69.478 1.00 52.69 180 GLU A N 1
ATOM 1173 C CA . GLU A 1 180 ? 35.052 32.112 70.428 1.00 54.67 180 GLU A CA 1
ATOM 1174 C C . GLU A 1 180 ? 35.739 32.080 71.788 1.00 51.69 180 GLU A C 1
ATOM 1175 O O . GLU A 1 180 ? 36.937 32.328 71.880 1.00 50.29 180 GLU A O 1
ATOM 1181 N N . LYS A 1 181 ? 34.975 31.766 72.834 1.00 52.96 181 LYS A N 1
ATOM 1182 C CA . LYS A 1 181 ? 35.512 31.680 74.188 1.00 59.26 181 LYS A CA 1
ATOM 1183 C C . LYS A 1 181 ? 36.665 30.689 74.251 1.00 68.58 181 LYS A C 1
ATOM 1184 O O . LYS A 1 181 ? 36.548 29.554 73.789 1.00 72.63 181 LYS A O 1
ATOM 1190 N N . LEU A 1 182 ? 37.780 31.132 74.822 1.00 74.58 182 LEU A N 1
ATOM 1191 C CA . LEU A 1 182 ? 38.992 30.322 74.900 1.00 79.94 182 LEU A CA 1
ATOM 1192 C C . LEU A 1 182 ? 38.950 29.345 76.072 1.00 83.82 182 LEU A C 1
ATOM 1193 O O . LEU A 1 182 ? 39.026 28.131 75.881 1.00 88.03 182 LEU A O 1
ATOM 1198 N N . LEU A 1 194 ? 45.262 39.015 79.183 1.00 80.71 194 LEU A N 1
ATOM 1199 C CA . LEU A 1 194 ? 44.583 40.081 78.457 1.00 77.64 194 LEU A CA 1
ATOM 1200 C C . LEU A 1 194 ? 44.805 39.947 76.956 1.00 78.07 194 LEU A C 1
ATOM 1201 O O . LEU A 1 194 ? 43.903 39.532 76.229 1.00 72.32 194 LEU A O 1
ATOM 1203 N N . GLN A 1 195 ? 46.014 40.291 76.507 1.00 83.17 195 GLN A N 1
ATOM 1204 C CA . GLN A 1 195 ? 46.354 40.311 75.080 1.00 80.31 195 GLN A CA 1
ATOM 1205 C C . GLN A 1 195 ? 46.602 38.908 74.524 1.00 82.22 195 GLN A C 1
ATOM 1206 O O . GLN A 1 195 ? 47.575 38.252 74.887 1.00 89.11 195 GLN A O 1
ATOM 1208 N N . VAL A 1 196 ? 45.726 38.463 73.629 1.00 78.47 196 VAL A N 1
ATOM 1209 C CA . VAL A 1 196 ? 45.738 37.080 73.158 1.00 77.46 196 VAL A CA 1
ATOM 1210 C C . VAL A 1 196 ? 46.411 36.880 71.799 1.00 84.90 196 VAL A C 1
ATOM 1211 O O . VAL A 1 196 ? 46.694 37.835 71.073 1.00 84.67 196 VAL A O 1
ATOM 1215 N N . ASP A 1 197 ? 46.661 35.616 71.472 1.00 90.17 197 ASP A N 1
ATOM 1216 C CA . ASP A 1 197 ? 47.157 35.225 70.161 1.00 93.22 197 ASP A CA 1
ATOM 1217 C C . ASP A 1 197 ? 46.086 35.500 69.097 1.00 90.89 197 ASP A C 1
ATOM 1218 O O . ASP A 1 197 ? 44.916 35.703 69.439 1.00 88.41 197 ASP A O 1
ATOM 1223 N N . PRO A 1 198 ? 46.479 35.523 67.806 1.00 88.90 198 PRO A N 1
ATOM 1224 C CA . PRO A 1 198 ? 45.495 35.671 66.724 1.00 82.57 198 PRO A CA 1
ATOM 1225 C C . PRO A 1 198 ? 44.419 34.580 66.751 1.00 77.31 198 PRO A C 1
ATOM 1226 O O . PRO A 1 198 ? 44.719 33.411 67.000 1.00 81.85 198 PRO A O 1
ATOM 1230 N N . PHE A 1 199 ? 43.173 34.965 66.492 1.00 66.39 199 PHE A N 1
ATOM 1231 C CA . PHE A 1 199 ? 42.061 34.028 66.587 1.00 63.46 199 PHE A CA 1
ATOM 1232 C C . PHE A 1 199 ? 41.276 33.933 65.287 1.00 62.58 199 PHE A C 1
ATOM 1233 O O . PHE A 1 199 ? 41.313 34.844 64.461 1.00 62.38 199 PHE A O 1
ATOM 1241 N N . GLU A 1 200 ? 40.569 32.820 65.116 1.00 64.11 200 GLU A N 1
ATOM 1242 C CA . GLU A 1 200 ? 39.602 32.674 64.033 1.00 62.03 200 GLU A CA 1
ATOM 1243 C C . GLU A 1 200 ? 38.307 33.347 64.459 1.00 54.64 200 GLU A C 1
ATOM 1244 O O . GLU A 1 200 ? 37.701 32.951 65.452 1.00 56.31 200 GLU A O 1
ATOM 1250 N N . ALA A 1 201 ? 37.897 34.375 63.718 1.00 50.33 201 ALA A N 1
ATOM 1251 C CA . ALA A 1 201 ? 36.736 35.185 64.088 1.00 46.25 201 ALA A CA 1
ATOM 1252 C C . ALA A 1 201 ? 35.410 34.458 63.875 1.00 45.94 201 ALA A C 1
ATOM 1253 O O . ALA A 1 201 ? 35.261 33.701 62.929 1.00 50.55 201 ALA A O 1
ATOM 1255 N N . ILE A 1 202 ? 34.454 34.684 64.768 1.00 45.49 202 ILE A N 1
ATOM 1256 C CA . ILE A 1 202 ? 33.093 34.200 64.558 1.00 47.46 202 ILE A CA 1
ATOM 1257 C C . ILE A 1 202 ? 32.201 35.383 64.227 1.00 48.70 202 ILE A C 1
ATOM 1258 O O . ILE A 1 202 ? 31.088 35.222 63.727 1.00 52.58 202 ILE A O 1
ATOM 1263 N N . ILE A 1 203 ? 32.695 36.578 64.530 1.00 44.17 203 ILE A N 1
ATOM 1264 C CA . ILE A 1 203 ? 32.060 37.796 64.049 1.00 40.76 203 ILE A CA 1
ATOM 1265 C C . ILE A 1 203 ? 33.140 38.683 63.466 1.00 36.09 203 ILE A C 1
ATOM 1266 O O . ILE A 1 203 ? 34.170 38.877 64.080 1.00 37.39 203 ILE A O 1
ATOM 1271 N N . ASP A 1 204 ? 32.916 39.189 62.261 1.00 34.50 204 ASP A N 1
ATOM 1272 C CA . ASP A 1 204 ? 33.890 40.028 61.578 1.00 31.04 204 ASP A CA 1
ATOM 1273 C C . ASP A 1 204 ? 33.092 41.053 60.792 1.00 36.35 204 ASP A C 1
ATOM 1274 O O . ASP A 1 204 ? 32.629 40.776 59.683 1.00 36.55 204 ASP A O 1
ATOM 1279 N N . GLU A 1 205 ? 32.932 42.235 61.372 1.00 34.07 205 GLU A N 1
ATOM 1280 C CA . GLU A 1 205 ? 31.972 43.198 60.860 1.00 40.01 205 GLU A CA 1
ATOM 1281 C C . GLU A 1 205 ? 32.523 44.616 60.797 1.00 41.92 205 GLU A C 1
ATOM 1282 O O . GLU A 1 205 ? 33.335 45.031 61.632 1.00 40.50 205 GLU A O 1
ATOM 1288 N N . GLU A 1 206 ? 32.062 45.363 59.802 1.00 38.48 206 GLU A N 1
ATOM 1289 C CA . GLU A 1 206 ? 32.284 46.798 59.780 1.00 39.97 206 GLU A CA 1
ATOM 1290 C C . GLU A 1 206 ? 31.117 47.498 60.475 1.00 35.89 206 GLU A C 1
ATOM 1291 O O . GLU A 1 206 ? 29.987 47.438 60.021 1.00 42.91 206 GLU A O 1
ATOM 1297 N N . LEU A 1 207 ? 31.410 48.158 61.582 1.00 31.70 207 LEU A N 1
ATOM 1298 C CA . LEU A 1 207 ? 30.403 48.894 62.327 1.00 34.85 207 LEU A CA 1
ATOM 1299 C C . LEU A 1 207 ? 30.144 50.271 61.714 1.00 38.41 207 LEU A C 1
ATOM 1300 O O . LEU A 1 207 ? 31.071 50.969 61.303 1.00 37.46 207 LEU A O 1
ATOM 1305 N N . GLU A 1 208 ? 28.870 50.644 61.656 1.00 37.75 208 GLU A N 1
ATOM 1306 C CA . GLU A 1 208 ? 28.448 51.950 61.171 1.00 40.48 208 GLU A CA 1
ATOM 1307 C C . GLU A 1 208 ? 27.824 52.717 62.330 1.00 36.64 208 GLU A C 1
ATOM 1308 O O . GLU A 1 208 ? 27.434 52.107 63.323 1.00 35.21 208 GLU A O 1
ATOM 1314 N N . PRO A 1 209 ? 27.746 54.057 62.220 1.00 34.87 209 PRO A N 1
ATOM 1315 C CA . PRO A 1 209 ? 27.136 54.867 63.286 1.00 32.42 209 PRO A CA 1
ATOM 1316 C C . PRO A 1 209 ? 25.789 54.316 63.761 1.00 34.32 209 PRO A C 1
ATOM 1317 O O . PRO A 1 209 ? 24.829 54.260 62.984 1.00 32.12 209 PRO A O 1
ATOM 1321 N N . GLY A 1 210 ? 25.733 53.898 65.023 1.00 30.06 210 GLY A N 1
ATOM 1322 C CA . GLY A 1 210 ? 24.503 53.392 65.606 1.00 30.84 210 GLY A CA 1
ATOM 1323 C C . GLY A 1 210 ? 24.530 51.888 65.803 1.00 37.17 210 GLY A C 1
ATOM 1324 O O . GLY A 1 210 ? 23.696 51.327 66.526 1.00 40.06 210 GLY A O 1
ATOM 1325 N N . ASP A 1 211 ? 25.474 51.223 65.146 1.00 30.00 211 ASP A N 1
ATOM 1326 C CA . ASP A 1 211 ? 25.713 49.814 65.427 1.00 30.59 211 ASP A CA 1
ATOM 1327 C C . ASP A 1 211 ? 26.324 49.637 66.813 1.00 31.20 211 ASP A C 1
ATOM 1328 O O . ASP A 1 211 ? 27.095 50.479 67.279 1.00 29.04 211 ASP A O 1
ATOM 1333 N N . ILE A 1 212 ? 25.970 48.533 67.462 1.00 30.11 212 ILE A N 1
ATOM 1334 C CA . ILE A 1 212 ? 26.503 48.194 68.768 1.00 30.22 212 ILE A CA 1
ATOM 1335 C C . ILE A 1 212 ? 26.994 46.750 68.783 1.00 32.73 212 ILE A C 1
ATOM 1336 O O . ILE A 1 212 ? 26.261 45.834 68.422 1.00 36.24 212 ILE A O 1
ATOM 1341 N N . LEU A 1 213 ? 28.233 46.553 69.211 1.00 26.46 213 LEU A N 1
ATOM 1342 C CA . LEU A 1 213 ? 28.780 45.221 69.369 1.00 26.86 213 LEU A CA 1
ATOM 1343 C C . LEU A 1 213 ? 28.747 44.798 70.837 1.00 26.21 213 LEU A C 1
ATOM 1344 O O . LEU A 1 213 ? 29.411 45.395 71.677 1.00 28.21 213 LEU A O 1
ATOM 1349 N N . TYR A 1 214 ? 27.961 43.775 71.146 1.00 27.71 214 TYR A N 1
ATOM 1350 C CA . TYR A 1 214 ? 27.939 43.229 72.499 1.00 23.38 214 TYR A CA 1
ATOM 1351 C C . TYR A 1 214 ? 28.901 42.064 72.630 1.00 27.64 214 TYR A C 1
ATOM 1352 O O . TYR A 1 214 ? 28.894 41.149 71.804 1.00 34.03 214 TYR A O 1
ATOM 1361 N N . ILE A 1 215 ? 29.720 42.101 73.677 1.00 33.31 215 ILE A N 1
ATOM 1362 C CA . ILE A 1 215 ? 30.664 41.023 73.972 1.00 32.76 215 ILE A CA 1
ATOM 1363 C C . ILE A 1 215 ? 30.592 40.580 75.431 1.00 31.38 215 ILE A C 1
ATOM 1364 O O . ILE A 1 215 ? 30.835 41.373 76.338 1.00 30.63 215 ILE A O 1
ATOM 1369 N N . PRO A 1 216 ? 30.257 39.304 75.655 1.00 28.86 216 PRO A N 1
ATOM 1370 C CA . PRO A 1 216 ? 30.325 38.691 76.985 1.00 36.08 216 PRO A CA 1
ATOM 1371 C C . PRO A 1 216 ? 31.783 38.545 77.390 1.00 43.16 216 PRO A C 1
ATOM 1372 O O . PRO A 1 216 ? 32.657 38.608 76.522 1.00 43.58 216 PRO A O 1
ATOM 1376 N N . PRO A 1 217 ? 32.048 38.370 78.695 1.00 41.29 217 PRO A N 1
ATOM 1377 C CA . PRO A 1 217 ? 33.420 38.151 79.171 1.00 42.35 217 PRO A CA 1
ATOM 1378 C C . PRO A 1 217 ? 34.087 36.946 78.497 1.00 40.09 217 PRO A C 1
ATOM 1379 O O . PRO A 1 217 ? 33.436 35.927 78.279 1.00 39.20 217 PRO A O 1
ATOM 1383 N N . GLY A 1 218 ? 35.375 37.058 78.193 1.00 33.95 218 GLY A N 1
ATOM 1384 C CA . GLY A 1 218 ? 36.153 35.903 77.779 1.00 36.45 218 GLY A CA 1
ATOM 1385 C C . GLY A 1 218 ? 36.167 35.652 76.276 1.00 44.43 218 GLY A C 1
ATOM 1386 O O . GLY A 1 218 ? 36.828 34.727 75.802 1.00 44.35 218 GLY A O 1
ATOM 1387 N N . PHE A 1 219 ? 35.430 36.466 75.523 1.00 34.91 219 PHE A N 1
ATOM 1388 C CA . PHE A 1 219 ? 35.477 36.382 74.071 1.00 35.26 219 PHE A CA 1
ATOM 1389 C C . PHE A 1 219 ? 36.564 37.310 73.545 1.00 33.83 219 PHE A C 1
ATOM 1390 O O . PHE A 1 219 ? 36.501 38.522 73.742 1.00 31.56 219 PHE A O 1
ATOM 1398 N N . PRO A 1 220 ? 37.588 36.732 72.903 1.00 34.09 220 PRO A N 1
ATOM 1399 C CA . PRO A 1 220 ? 38.665 37.548 72.338 1.00 33.96 220 PRO A CA 1
ATOM 1400 C C . PRO A 1 220 ? 38.089 38.494 71.309 1.00 38.85 220 PRO A C 1
ATOM 1401 O O . PRO A 1 220 ? 37.135 38.130 70.617 1.00 36.94 220 PRO A O 1
ATOM 1405 N N . HIS A 1 221 ? 38.635 39.703 71.231 1.00 34.71 221 HIS A N 1
ATOM 1406 C CA . HIS A 1 221 ? 38.177 40.660 70.238 1.00 35.14 221 HIS A CA 1
ATOM 1407 C C . HIS A 1 221 ? 39.265 41.628 69.793 1.00 39.82 221 HIS A C 1
ATOM 1408 O O . HIS A 1 221 ? 40.292 41.793 70.457 1.00 42.69 221 HIS A O 1
ATOM 1415 N N . GLU A 1 222 ? 39.022 42.259 68.653 1.00 37.26 222 GLU A N 1
ATOM 1416 C CA . GLU A 1 222 ? 40.010 43.110 68.019 1.00 38.43 222 GLU A CA 1
ATOM 1417 C C . GLU A 1 222 ? 39.297 44.142 67.176 1.00 33.89 222 GLU A C 1
ATOM 1418 O O . GLU A 1 222 ? 38.458 43.798 66.355 1.00 29.94 222 GLU A O 1
ATOM 1424 N N . GLY A 1 223 ? 39.619 45.410 67.382 1.00 36.28 223 GLY A N 1
ATOM 1425 C CA . GLY A 1 223 ? 38.953 46.466 66.654 1.00 39.95 223 GLY A CA 1
ATOM 1426 C C . GLY A 1 223 ? 39.932 47.499 66.146 1.00 41.43 223 GLY A C 1
ATOM 1427 O O . GLY A 1 223 ? 40.869 47.875 66.856 1.00 40.65 223 GLY A O 1
ATOM 1428 N N . TYR A 1 224 ? 39.730 47.955 64.912 1.00 32.67 224 TYR A N 1
ATOM 1429 C CA . TYR A 1 224 ? 40.523 49.075 64.408 1.00 34.79 224 TYR A CA 1
ATOM 1430 C C . TYR A 1 224 ? 39.725 49.954 63.453 1.00 37.85 224 TYR A C 1
ATOM 1431 O O . TYR A 1 224 ? 38.780 49.489 62.820 1.00 31.37 224 TYR A O 1
ATOM 1440 N N . ALA A 1 225 ? 40.096 51.226 63.372 1.00 30.38 225 ALA A N 1
ATOM 1441 C CA . ALA A 1 225 ? 39.352 52.185 62.560 1.00 38.70 225 ALA A CA 1
ATOM 1442 C C . ALA A 1 225 ? 39.625 52.034 61.062 1.00 40.43 225 ALA A C 1
ATOM 1443 O O . ALA A 1 225 ? 40.750 51.719 60.643 1.00 41.67 225 ALA A O 1
ATOM 1445 N N . LEU A 1 226 ? 38.586 52.269 60.266 1.00 36.99 226 LEU A N 1
ATOM 1446 C CA . LEU A 1 226 ? 38.727 52.351 58.814 1.00 39.50 226 LEU A CA 1
ATOM 1447 C C . LEU A 1 226 ? 38.711 53.817 58.418 1.00 40.66 226 LEU A C 1
ATOM 1448 O O . LEU A 1 226 ? 39.369 54.223 57.466 1.00 4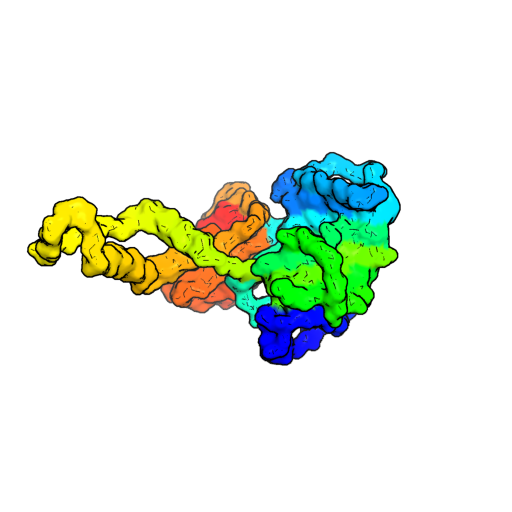3.39 226 LEU A O 1
ATOM 1453 N N . GLU A 1 227 ? 37.938 54.597 59.169 1.00 40.90 227 GLU A N 1
ATOM 1454 C CA . GLU A 1 227 ? 37.829 56.044 59.014 1.00 40.47 227 GLU A CA 1
ATOM 1455 C C . GLU A 1 227 ? 37.862 56.597 60.434 1.00 44.47 227 GLU A C 1
ATOM 1456 O O . GLU A 1 227 ? 37.516 55.868 61.361 1.00 44.79 227 GLU A O 1
ATOM 1462 N N . ASN A 1 228 ? 38.292 57.849 60.612 1.00 44.77 228 ASN A N 1
ATOM 1463 C CA . ASN A 1 228 ? 38.301 58.480 61.936 1.00 36.61 228 ASN A CA 1
ATOM 1464 C C . ASN A 1 228 ? 37.037 58.153 62.705 1.00 42.65 228 ASN A C 1
ATOM 1465 O O . ASN A 1 228 ? 35.928 58.464 62.264 1.00 42.88 228 ASN A O 1
ATOM 1470 N N . ALA A 1 229 ? 37.211 57.501 63.845 1.00 32.51 229 ALA A N 1
ATOM 1471 C CA . ALA A 1 229 ? 36.106 56.805 64.467 1.00 33.77 229 ALA A CA 1
ATOM 1472 C C . ALA A 1 229 ? 36.000 57.077 65.955 1.00 34.40 229 ALA A C 1
ATOM 1473 O O . ALA A 1 229 ? 36.997 57.134 66.676 1.00 39.30 229 ALA A O 1
ATOM 1475 N N . MET A 1 230 ? 34.769 57.233 66.407 1.00 32.54 230 MET A N 1
ATOM 1476 C CA . MET A 1 230 ? 34.498 57.326 67.826 1.00 31.41 230 MET A CA 1
ATOM 1477 C C . MET A 1 230 ? 33.781 56.052 68.245 1.00 33.49 230 MET A C 1
ATOM 1478 O O . MET A 1 230 ? 32.824 55.632 67.597 1.00 38.68 230 MET A O 1
ATOM 1483 N N . ASN A 1 231 ? 34.274 55.419 69.301 1.00 31.35 231 ASN A N 1
ATOM 1484 C CA . ASN A 1 231 ? 33.607 54.273 69.893 1.00 30.72 231 ASN A CA 1
ATOM 1485 C C . ASN A 1 231 ? 33.271 54.586 71.353 1.00 38.19 231 ASN A C 1
ATOM 1486 O O . ASN A 1 231 ? 34.058 55.229 72.054 1.00 38.97 231 ASN A O 1
ATOM 1491 N N . TYR A 1 232 ? 32.096 54.138 71.791 1.00 32.97 232 TYR A N 1
ATOM 1492 C CA . TYR A 1 232 ? 31.610 54.383 73.144 1.00 25.78 232 TYR A CA 1
ATOM 1493 C C . TYR A 1 232 ? 31.322 53.047 73.812 1.00 29.84 232 TYR A C 1
ATOM 1494 O O . TYR A 1 232 ? 30.360 52.375 73.467 1.00 33.94 232 TYR A O 1
ATOM 1503 N N . SER A 1 233 ? 32.160 52.664 74.767 1.00 25.29 233 SER A N 1
ATOM 1504 C CA . SER A 1 233 ? 32.021 51.383 75.448 1.00 27.20 233 SER A CA 1
ATOM 1505 C C . SER A 1 233 ? 31.279 51.515 76.767 1.00 28.93 233 SER A C 1
ATOM 1506 O O . SER A 1 233 ? 31.821 52.040 77.756 1.00 29.91 233 SER A O 1
ATOM 1509 N N . VAL A 1 234 ? 30.031 51.058 76.772 1.00 28.97 234 VAL A N 1
ATOM 1510 C CA . VAL A 1 234 ? 29.273 50.946 78.006 1.00 24.40 234 VAL A CA 1
ATOM 1511 C C . VAL A 1 234 ? 29.726 49.645 78.633 1.00 32.64 234 VAL A C 1
ATOM 1512 O O . VAL A 1 234 ? 29.398 48.553 78.147 1.00 34.60 234 VAL A O 1
ATOM 1516 N N . GLY A 1 235 ? 30.528 49.777 79.683 1.00 30.53 235 GLY A N 1
ATOM 1517 C CA . GLY A 1 235 ? 31.142 48.634 80.325 1.00 27.37 235 GLY A CA 1
ATOM 1518 C C . GLY A 1 235 ? 30.324 48.128 81.493 1.00 31.52 235 GLY A C 1
ATOM 1519 O O . GLY A 1 235 ? 29.579 48.870 82.135 1.00 28.24 235 GLY A O 1
ATOM 1520 N N . PHE A 1 236 ? 30.454 46.841 81.767 1.00 34.36 236 PHE A N 1
ATOM 1521 C CA . PHE A 1 236 ? 29.840 46.283 82.954 1.00 36.28 236 PHE A CA 1
ATOM 1522 C C . PHE A 1 236 ? 30.937 45.848 83.916 1.00 43.36 236 PHE A C 1
ATOM 1523 O O . PHE A 1 236 ? 32.122 45.943 83.590 1.00 45.57 236 PHE A O 1
ATOM 1531 N N . ARG A 1 237 ? 30.546 45.447 85.116 1.00 35.37 237 ARG A N 1
ATOM 1532 C CA . ARG A 1 237 ? 31.492 45.035 86.142 1.00 34.09 237 ARG A CA 1
ATOM 1533 C C . ARG A 1 237 ? 30.808 44.015 87.029 1.00 34.63 237 ARG A C 1
ATOM 1534 O O . ARG A 1 237 ? 29.619 44.109 87.308 1.00 35.62 237 ARG A O 1
ATOM 1542 N N . ALA A 1 238 ? 31.571 43.032 87.463 1.00 34.93 238 ALA A N 1
ATOM 1543 C CA . ALA A 1 238 ? 31.050 41.985 88.308 1.00 33.13 238 ALA A CA 1
ATOM 1544 C C . ALA A 1 238 ? 32.153 41.638 89.292 1.00 35.72 238 ALA A C 1
ATOM 1545 O O . ALA A 1 238 ? 33.310 41.490 88.909 1.00 38.02 238 ALA A O 1
ATOM 1547 N N . PRO A 1 239 ? 31.808 41.541 90.576 1.00 35.67 239 PRO A N 1
ATOM 1548 C CA . PRO A 1 239 ? 32.852 41.235 91.559 1.00 34.83 239 PRO A CA 1
ATOM 1549 C C . PRO A 1 239 ? 33.343 39.798 91.415 1.00 34.46 239 PRO A C 1
ATOM 1550 O O . PRO A 1 239 ? 32.598 38.928 90.971 1.00 38.17 239 PRO A O 1
ATOM 1554 N N . ASN A 1 240 ? 34.599 39.557 91.757 1.00 31.92 240 ASN A N 1
ATOM 1555 C CA . ASN A 1 240 ? 35.031 38.191 91.974 1.00 30.98 240 ASN A CA 1
ATOM 1556 C C . ASN A 1 240 ? 35.064 37.870 93.477 1.00 33.24 240 ASN A C 1
ATOM 1557 O O . ASN A 1 240 ? 34.922 38.771 94.320 1.00 33.23 240 ASN A O 1
ATOM 1562 N N . THR A 1 241 ? 35.250 36.597 93.804 1.00 33.50 241 THR A N 1
ATOM 1563 C CA . THR A 1 241 ? 35.120 36.132 95.180 1.00 39.14 241 THR A CA 1
ATOM 1564 C C . THR A 1 241 ? 36.219 36.729 96.062 1.00 39.42 241 THR A C 1
ATOM 1565 O O . THR A 1 241 ? 36.010 37.012 97.247 1.00 40.73 241 THR A O 1
ATOM 1569 N N . ARG A 1 242 ? 37.381 36.941 95.458 1.00 35.96 242 ARG A N 1
ATOM 1570 C CA . ARG A 1 242 ? 38.503 37.556 96.139 1.00 35.25 242 ARG A CA 1
ATOM 1571 C C . ARG A 1 242 ? 38.148 38.978 96.599 1.00 35.56 242 ARG A C 1
ATOM 1572 O O . ARG A 1 242 ? 38.387 39.356 97.754 1.00 35.62 242 ARG A O 1
ATOM 1580 N N . GLU A 1 243 ? 37.564 39.758 95.697 1.00 33.85 243 GLU A N 1
ATOM 1581 C CA . GLU A 1 243 ? 37.151 41.120 96.022 1.00 34.74 243 GLU A CA 1
ATOM 1582 C C . GLU A 1 243 ? 36.080 41.124 97.112 1.00 34.34 243 GLU A C 1
ATOM 1583 O O . GLU 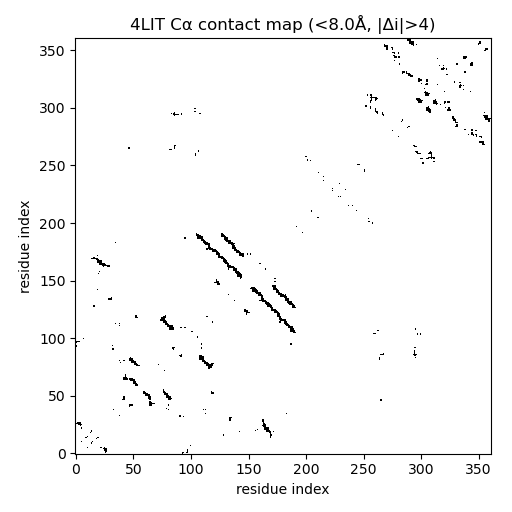A 1 243 ? 36.086 41.978 97.994 1.00 32.56 243 GLU A O 1
ATOM 1589 N N . LEU A 1 244 ? 35.172 40.156 97.046 1.00 36.12 244 LEU A N 1
ATOM 1590 C CA . LEU A 1 244 ? 34.106 40.037 98.031 1.00 37.18 244 LEU A CA 1
ATOM 1591 C C . LEU A 1 244 ? 34.670 39.755 99.420 1.00 40.60 244 LEU A C 1
ATOM 1592 O O . LEU A 1 244 ? 34.347 40.470 100.377 1.00 39.57 244 LEU A O 1
ATOM 1597 N N . ILE A 1 245 ? 35.519 38.731 99.541 1.00 36.85 245 ILE A N 1
ATOM 1598 C CA . ILE A 1 245 ? 36.017 38.368 100.870 1.00 37.10 245 ILE A CA 1
ATOM 1599 C C . ILE A 1 245 ? 36.974 39.414 101.422 1.00 34.69 245 ILE A C 1
ATOM 1600 O O . ILE A 1 245 ? 36.975 39.680 102.627 1.00 32.77 245 ILE A O 1
ATOM 1605 N N . SER A 1 246 ? 37.769 40.019 100.544 1.00 33.87 246 SER A N 1
ATOM 1606 C CA . SER A 1 246 ? 38.610 41.143 100.943 1.00 39.46 246 SER A CA 1
ATOM 1607 C C . SER A 1 246 ? 37.780 42.290 101.500 1.00 40.73 246 SER A C 1
ATOM 1608 O O . SER A 1 246 ? 38.044 42.784 102.598 1.00 41.82 246 SER A O 1
ATOM 1611 N N . GLY A 1 247 ? 36.785 42.716 100.727 1.00 37.18 247 GLY A N 1
ATOM 1612 C CA . GLY A 1 247 ? 35.931 43.816 101.134 1.00 40.27 247 GLY A CA 1
ATOM 1613 C C . GLY A 1 247 ? 35.254 43.531 102.462 1.00 37.38 247 GLY A C 1
ATOM 1614 O O . GLY A 1 247 ? 35.298 44.343 103.388 1.00 37.60 247 GLY A O 1
ATOM 1615 N N . PHE A 1 248 ? 34.635 42.360 102.555 1.00 33.25 248 PHE A N 1
ATOM 1616 C CA . PHE A 1 248 ? 33.919 41.982 103.761 1.00 35.42 248 PHE A CA 1
ATOM 1617 C C . PHE A 1 248 ? 34.852 41.923 104.975 1.00 31.82 248 PHE A C 1
ATOM 1618 O O . PHE A 1 248 ? 34.483 42.355 106.073 1.00 27.37 248 PHE A O 1
ATOM 1626 N N . ALA A 1 249 ? 36.061 41.412 104.768 1.00 32.22 249 ALA A N 1
ATOM 1627 C CA . ALA A 1 249 ? 37.073 41.402 105.825 1.00 37.54 249 ALA A CA 1
ATOM 1628 C C . ALA A 1 249 ? 37.440 42.823 106.275 1.00 41.30 249 ALA A C 1
ATOM 1629 O O . ALA A 1 249 ? 37.576 43.086 107.478 1.00 46.65 249 ALA A O 1
ATOM 1631 N N . ASP A 1 250 ? 37.598 43.737 105.318 1.00 38.86 250 ASP A N 1
ATOM 1632 C CA . ASP A 1 250 ? 37.901 45.130 105.659 1.00 45.11 250 ASP A CA 1
ATOM 1633 C C . ASP A 1 250 ? 36.772 45.709 106.504 1.00 42.96 250 ASP A C 1
ATOM 1634 O O . ASP A 1 250 ? 37.009 46.402 107.499 1.00 42.26 250 ASP A O 1
ATOM 1639 N N . TYR A 1 251 ? 35.542 45.400 106.103 1.00 37.09 251 TYR A N 1
ATOM 1640 C CA . TYR A 1 251 ? 34.353 45.863 106.808 1.00 35.78 251 TYR A CA 1
ATOM 1641 C C . TYR A 1 251 ? 34.330 45.354 108.250 1.00 41.22 251 TYR A C 1
ATOM 1642 O O . TYR A 1 251 ? 34.064 46.110 109.196 1.00 40.13 251 TYR A O 1
ATOM 1651 N N . VAL A 1 252 ? 34.632 44.069 108.412 1.00 39.72 252 VAL A N 1
ATOM 1652 C CA . VAL A 1 252 ? 34.607 43.444 109.725 1.00 40.99 252 VAL A CA 1
ATOM 1653 C C . VAL A 1 252 ? 35.700 44.010 110.635 1.00 43.16 252 VAL A C 1
ATOM 1654 O O . VAL A 1 252 ? 35.468 44.243 111.822 1.00 43.64 252 VAL A O 1
ATOM 1658 N N . LEU A 1 253 ? 36.884 44.241 110.073 1.00 42.62 253 LEU A N 1
ATOM 1659 C CA . LEU A 1 253 ? 37.966 44.865 110.831 1.00 41.50 253 LEU A CA 1
ATOM 1660 C C . LEU A 1 253 ? 37.568 46.262 111.268 1.00 46.64 253 LEU A C 1
ATOM 1661 O O . LEU A 1 253 ? 37.661 46.603 112.443 1.00 52.41 253 LEU A O 1
ATOM 1666 N N . GLN A 1 254 ? 37.111 47.065 110.313 1.00 51.94 254 GLN A N 1
ATOM 1667 C CA . GLN A 1 254 ? 36.703 48.438 110.593 1.00 56.05 254 GLN A CA 1
ATOM 1668 C C . GLN A 1 254 ? 35.629 48.524 111.686 1.00 54.22 254 GLN A C 1
ATOM 1669 O O . GLN A 1 254 ? 35.770 49.311 112.614 1.00 59.06 254 GLN A O 1
ATOM 1671 N N . ARG A 1 255 ? 34.573 47.715 111.581 1.00 53.26 255 ARG A N 1
ATOM 1672 C CA . ARG A 1 255 ? 33.458 47.771 112.540 1.00 51.71 255 ARG A CA 1
ATOM 1673 C C . ARG A 1 255 ? 33.704 46.971 113.822 1.00 54.93 255 ARG A C 1
ATOM 1674 O O . ARG A 1 255 ? 32.847 46.950 114.706 1.00 56.02 255 ARG A O 1
ATOM 1682 N N . GLU A 1 256 ? 34.853 46.302 113.907 1.00 52.64 256 GLU A N 1
ATOM 1683 C CA . GLU A 1 256 ? 35.189 45.461 115.057 1.00 56.31 256 GLU A CA 1
ATOM 1684 C C . GLU A 1 256 ? 34.159 44.357 115.295 1.00 48.22 256 GLU A C 1
ATOM 1685 O O . GLU A 1 256 ? 33.841 44.018 116.442 1.00 48.54 256 GLU A O 1
ATOM 1691 N N . LEU A 1 257 ? 33.639 43.801 114.207 1.00 37.24 257 LEU A N 1
ATOM 1692 C CA . LEU A 1 257 ? 32.692 42.694 114.291 1.00 37.16 257 LEU A CA 1
ATOM 1693 C C . LEU A 1 257 ? 33.480 41.399 114.419 1.00 38.46 257 LEU A C 1
ATOM 1694 O O . LEU A 1 257 ? 34.707 41.417 114.353 1.00 39.50 257 LEU A O 1
ATOM 1699 N N . GLY A 1 258 ? 32.780 40.282 114.608 1.00 37.55 258 GLY A N 1
ATOM 1700 C CA . GLY A 1 258 ? 33.426 38.979 114.679 1.00 32.89 258 GLY A CA 1
ATOM 1701 C C . GLY A 1 258 ? 34.339 38.826 115.882 1.00 41.32 258 GLY A C 1
ATOM 1702 O O . GLY A 1 258 ? 35.370 38.156 115.818 1.00 47.82 258 GLY A O 1
ATOM 1703 N N . GLY A 1 259 ? 33.959 39.447 116.991 1.00 36.85 259 GLY A N 1
ATOM 1704 C CA . GLY A 1 259 ? 34.775 39.395 118.185 1.00 34.70 259 GLY A CA 1
ATOM 1705 C C . GLY A 1 259 ? 34.583 38.132 119.002 1.00 36.74 259 GLY A C 1
ATOM 1706 O O . GLY A 1 259 ? 35.147 38.003 120.096 1.00 41.62 259 GLY A O 1
ATOM 1707 N N . ASN A 1 260 ? 33.791 37.197 118.487 1.00 32.98 260 ASN A N 1
ATOM 1708 C CA . ASN A 1 260 ? 33.565 35.941 119.201 1.00 40.40 260 ASN A CA 1
ATOM 1709 C C . ASN A 1 260 ? 34.743 34.972 119.058 1.00 42.60 260 ASN A C 1
ATOM 1710 O O . ASN A 1 260 ? 35.196 34.686 117.948 1.00 43.46 260 ASN A O 1
ATOM 1715 N N . TYR A 1 261 ? 35.247 34.491 120.189 1.00 40.16 261 TYR A N 1
ATOM 1716 C CA . TYR A 1 261 ? 36.372 33.556 120.202 1.00 38.61 261 TYR A CA 1
ATOM 1717 C C . TYR A 1 261 ? 35.915 32.114 120.100 1.00 40.41 261 TYR A C 1
ATOM 1718 O O . TYR A 1 261 ? 34.891 31.724 120.684 1.00 40.84 261 TYR A O 1
ATOM 1727 N N . TYR A 1 262 ? 36.679 31.335 119.341 1.00 33.61 262 TYR A N 1
ATOM 1728 C CA . TYR A 1 262 ? 36.566 29.887 119.350 1.00 33.72 262 TYR A CA 1
ATOM 1729 C C . TYR A 1 262 ? 36.553 29.410 120.799 1.00 32.16 262 TYR A C 1
ATOM 1730 O O . TYR A 1 262 ? 37.340 29.881 121.617 1.00 32.90 262 TYR A O 1
ATOM 1739 N N . SER A 1 263 ? 35.649 28.490 121.108 1.00 33.95 263 SER A N 1
ATOM 1740 C CA . SER A 1 263 ? 35.439 28.039 122.475 1.00 36.47 263 SER A CA 1
ATOM 1741 C C . SER A 1 263 ? 35.336 26.523 122.465 1.00 41.00 263 SER A C 1
ATOM 1742 O O . SER A 1 263 ? 34.617 25.961 121.644 1.00 43.39 263 SER A O 1
ATOM 1745 N N . ASP A 1 264 ? 36.049 25.856 123.369 1.00 38.56 264 ASP A N 1
ATOM 1746 C CA . ASP A 1 264 ? 36.072 24.394 123.341 1.00 37.03 264 ASP A CA 1
ATOM 1747 C C . ASP A 1 264 ? 35.985 23.722 124.709 1.00 34.12 264 ASP A C 1
ATOM 1748 O O . ASP A 1 264 ? 36.899 22.990 125.098 1.00 33.18 264 ASP A O 1
ATOM 1753 N N . PRO A 1 265 ? 34.871 23.933 125.431 1.00 34.03 265 PRO A N 1
ATOM 1754 C CA . PRO A 1 265 ? 34.696 23.237 126.713 1.00 30.94 265 PRO A CA 1
ATOM 1755 C C . PRO A 1 265 ? 34.654 21.729 126.490 1.00 35.65 265 PRO A C 1
ATOM 1756 O O . PRO A 1 265 ? 34.886 20.950 127.415 1.00 38.42 265 PRO A O 1
ATOM 1760 N N . ASP A 1 266 ? 34.364 21.341 125.250 1.00 36.11 266 ASP A N 1
ATOM 1761 C CA . ASP A 1 266 ? 34.320 19.946 124.842 1.00 38.47 266 ASP A CA 1
ATOM 1762 C C . ASP A 1 266 ? 35.517 19.579 123.963 1.00 41.49 266 ASP A C 1
ATOM 1763 O O . ASP A 1 266 ? 35.383 18.797 123.021 1.00 41.66 266 ASP A O 1
ATOM 1768 N N . VAL A 1 267 ? 36.678 20.152 124.269 1.00 41.15 267 VAL A N 1
ATOM 1769 C CA . VAL A 1 267 ? 37.904 19.864 123.527 1.00 41.16 267 VAL A CA 1
ATOM 1770 C C . VAL A 1 267 ? 38.128 18.357 123.348 1.00 42.57 267 VAL A C 1
ATOM 1771 O O . VAL A 1 267 ? 38.215 17.611 124.324 1.00 45.90 267 VAL A O 1
ATOM 1775 N N . PRO A 1 268 ? 38.171 17.902 122.085 1.00 44.37 268 PRO A N 1
ATOM 1776 C CA . PRO A 1 268 ? 38.302 16.472 121.765 1.00 37.84 268 PRO A CA 1
ATOM 1777 C C . PRO A 1 268 ? 39.692 15.938 122.081 1.00 39.60 268 PRO A C 1
ATOM 1778 O O . PRO A 1 268 ? 40.664 16.706 122.064 1.00 37.36 268 PRO A O 1
ATOM 1782 N N . PRO A 1 269 ? 39.784 14.635 122.394 1.00 42.20 269 PRO A N 1
ATOM 1783 C CA . PRO A 1 269 ? 41.054 13.967 122.696 1.00 38.18 269 PRO A CA 1
ATOM 1784 C C . PRO A 1 269 ? 41.804 13.647 121.416 1.00 43.01 269 PRO A C 1
ATOM 1785 O O . PRO A 1 269 ? 41.192 13.537 120.356 1.00 43.73 269 PRO A O 1
ATOM 1789 N N . ARG A 1 270 ? 43.117 13.500 121.518 1.00 43.28 270 ARG A N 1
ATOM 1790 C CA . ARG A 1 270 ? 43.932 13.201 120.356 1.00 41.95 270 ARG A CA 1
ATOM 1791 C C . ARG A 1 270 ? 45.107 12.362 120.798 1.00 44.27 270 ARG A C 1
ATOM 1792 O O . ARG A 1 270 ? 45.540 12.452 121.939 1.00 45.60 270 ARG A O 1
ATOM 1800 N N . ALA A 1 271 ? 45.614 11.533 119.896 1.00 50.26 271 ALA A N 1
ATOM 1801 C CA . ALA A 1 271 ? 46.766 10.702 120.203 1.00 52.52 271 ALA A CA 1
ATOM 1802 C C . ALA A 1 271 ? 48.030 11.548 120.142 1.00 54.60 271 ALA A C 1
ATOM 1803 O O . ALA A 1 271 ? 49.031 11.232 120.780 1.00 54.03 271 ALA A O 1
ATOM 1805 N N . HIS A 1 272 ? 47.974 12.632 119.376 1.00 50.88 272 HIS A N 1
ATOM 1806 C CA . HIS A 1 272 ? 49.139 13.487 119.196 1.00 53.24 272 HIS A CA 1
ATOM 1807 C C . HIS A 1 272 ? 48.815 14.955 119.454 1.00 44.64 272 HIS A C 1
ATOM 1808 O O . HIS A 1 272 ? 47.963 15.536 118.783 1.00 42.56 272 HIS A O 1
ATOM 1815 N N . PRO A 1 273 ? 49.510 15.560 120.425 1.00 44.93 273 PRO A N 1
ATOM 1816 C CA . PRO A 1 273 ? 49.180 16.912 120.898 1.00 38.95 273 PRO A CA 1
ATOM 1817 C C . PRO A 1 273 ? 49.377 18.001 119.839 1.00 39.33 273 PRO A C 1
ATOM 1818 O O . PRO A 1 273 ? 48.743 19.057 119.922 1.00 38.39 273 PRO A O 1
ATOM 1822 N N . ALA A 1 274 ? 50.224 17.757 118.845 1.00 38.19 274 ALA A N 1
ATOM 1823 C CA . ALA A 1 274 ? 50.401 18.747 117.782 1.00 34.53 274 ALA A CA 1
ATOM 1824 C C . ALA A 1 274 ? 49.325 18.696 116.699 1.00 35.72 274 ALA A C 1
ATOM 1825 O O . ALA A 1 274 ? 49.317 19.541 115.798 1.00 33.75 274 ALA A O 1
ATOM 1827 N N . ASP A 1 275 ? 48.411 17.728 116.775 1.00 38.13 275 ASP A N 1
ATOM 1828 C CA . ASP A 1 275 ? 47.382 17.604 115.729 1.00 39.06 275 ASP A CA 1
ATOM 1829 C C . ASP A 1 275 ? 46.293 18.658 115.853 1.00 37.70 275 ASP A C 1
ATOM 1830 O O . ASP A 1 275 ? 45.968 19.119 116.950 1.00 43.00 275 ASP A O 1
ATOM 1835 N N . VAL A 1 276 ? 45.730 19.024 114.713 1.00 36.58 276 VAL A N 1
ATOM 1836 C CA . VAL A 1 276 ? 44.516 19.821 114.661 1.00 37.47 276 VAL A CA 1
ATOM 1837 C C . VAL A 1 276 ? 43.472 18.930 113.999 1.00 38.00 276 VAL A C 1
ATOM 1838 O O . VAL A 1 276 ? 43.628 18.561 112.845 1.00 44.12 276 VAL A O 1
ATOM 1842 N N . LEU A 1 277 ? 42.427 18.559 114.732 1.00 37.81 277 LEU A N 1
ATOM 1843 C CA . LEU A 1 277 ? 41.437 17.595 114.238 1.00 36.58 277 LEU A CA 1
ATOM 1844 C C . LEU A 1 277 ? 40.428 18.217 113.271 1.00 37.20 277 LEU A C 1
ATOM 1845 O O . LEU A 1 277 ? 40.162 19.415 113.342 1.00 36.75 277 LEU A O 1
ATOM 1850 N N . PRO A 1 278 ? 39.858 17.397 112.368 1.00 37.53 278 PRO A N 1
ATOM 1851 C CA . PRO A 1 278 ? 38.827 17.889 111.446 1.00 38.06 278 PRO A CA 1
ATOM 1852 C C . PRO A 1 278 ? 37.607 18.533 112.136 1.00 38.50 278 PRO A C 1
ATOM 1853 O O . PRO A 1 278 ? 37.048 19.459 111.566 1.00 39.72 278 PRO A O 1
ATOM 1857 N N . GLN A 1 279 ? 37.199 18.074 113.317 1.00 37.60 279 GLN A N 1
ATOM 1858 C CA . GLN A 1 279 ? 36.050 18.698 113.984 1.00 41.34 279 GLN A CA 1
ATOM 1859 C C . GLN A 1 279 ? 36.322 20.134 114.434 1.00 36.37 279 GLN A C 1
ATOM 1860 O O . GLN A 1 279 ? 35.424 20.991 114.415 1.00 37.00 279 GLN A O 1
ATOM 1866 N N . GLU A 1 280 ? 37.568 20.395 114.815 1.00 30.06 280 GLU A N 1
ATOM 1867 C CA . GLU A 1 280 ? 37.965 21.733 115.247 1.00 33.74 280 GLU A CA 1
ATOM 1868 C C . GLU A 1 280 ? 38.012 22.664 114.040 1.00 33.35 280 GLU A C 1
ATOM 1869 O O . GLU A 1 280 ? 37.546 23.805 114.091 1.00 39.16 280 GLU A O 1
ATOM 1875 N N . MET A 1 281 ? 38.564 22.143 112.949 1.00 37.77 281 MET A N 1
ATOM 1876 C CA . MET A 1 281 ? 38.621 22.844 111.670 1.00 41.14 281 MET A CA 1
ATOM 1877 C C . MET A 1 281 ? 37.221 23.198 111.208 1.00 38.34 281 MET A C 1
ATOM 1878 O O . MET A 1 281 ? 36.953 24.329 110.793 1.00 37.38 281 MET A O 1
ATOM 1883 N N . ASP A 1 282 ? 36.335 22.208 111.280 1.00 34.31 282 ASP A N 1
ATOM 1884 C CA . ASP A 1 282 ? 34.940 22.378 110.896 1.00 41.70 282 ASP A CA 1
ATOM 1885 C C . ASP A 1 282 ? 34.283 23.460 111.743 1.00 42.41 282 ASP A C 1
ATOM 1886 O O . ASP A 1 282 ? 33.524 24.274 111.225 1.00 41.70 282 ASP A O 1
ATOM 1891 N N . LYS A 1 283 ? 34.594 23.481 113.039 1.00 37.89 283 LYS A N 1
ATOM 1892 C CA . LYS A 1 283 ? 34.056 24.516 113.925 1.00 40.42 283 LYS A CA 1
ATOM 1893 C C . LYS A 1 283 ? 34.537 25.932 113.575 1.00 41.30 283 LYS A C 1
ATOM 1894 O O . LYS A 1 283 ? 33.732 26.873 113.499 1.00 40.16 283 LYS A O 1
ATOM 1900 N N . LEU A 1 284 ? 35.842 26.088 113.373 1.00 39.53 284 LEU A N 1
ATOM 1901 C CA . LEU A 1 284 ? 36.387 27.387 112.953 1.00 37.83 284 LEU A CA 1
ATOM 1902 C C . LEU A 1 284 ? 35.757 27.873 111.623 1.00 38.06 284 LEU A C 1
ATOM 1903 O O . LEU A 1 284 ? 35.310 29.042 111.483 1.00 43.62 284 LEU A O 1
ATOM 1908 N N . ARG A 1 285 ? 35.690 26.949 110.670 1.00 34.39 285 ARG A N 1
ATOM 1909 C CA . ARG A 1 285 ? 35.107 27.220 109.357 1.00 39.14 285 ARG A CA 1
ATOM 1910 C C . ARG A 1 285 ? 33.675 27.693 109.548 1.00 32.58 285 ARG A C 1
ATOM 1911 O O . ARG A 1 285 ? 33.246 28.687 108.959 1.00 38.07 285 ARG A O 1
ATOM 1919 N N . GLU A 1 286 ? 32.951 26.988 110.407 1.00 31.27 286 GLU A N 1
ATOM 1920 C CA . GLU A 1 286 ? 31.555 27.303 110.680 1.00 41.59 286 GLU A CA 1
ATOM 1921 C C . GLU A 1 286 ? 31.403 28.688 111.297 1.00 42.01 286 GLU A C 1
ATOM 1922 O O . GLU A 1 286 ? 30.448 29.397 110.998 1.00 47.56 286 GLU A O 1
ATOM 1928 N N . MET A 1 287 ? 32.350 29.077 112.147 1.00 35.33 287 MET A N 1
ATOM 1929 C CA . MET A 1 287 ? 32.356 30.436 112.684 1.00 33.78 287 MET A CA 1
ATOM 1930 C C . MET A 1 287 ? 32.457 31.441 111.550 1.00 35.94 287 MET A C 1
ATOM 1931 O O . MET A 1 287 ? 31.693 32.414 111.490 1.00 33.84 287 MET A O 1
ATOM 1936 N N . MET A 1 288 ? 33.402 31.197 110.642 1.00 40.47 288 MET A N 1
ATOM 1937 C CA . MET A 1 288 ? 33.539 32.069 109.468 1.00 36.58 288 MET A CA 1
ATOM 1938 C C . MET A 1 288 ? 32.239 32.193 108.643 1.00 35.92 288 MET A C 1
ATOM 1939 O O . MET A 1 288 ? 31.758 33.315 108.345 1.00 37.90 288 MET A O 1
ATOM 1944 N N . LEU A 1 289 ? 31.660 31.043 108.299 1.00 36.41 289 LEU A N 1
ATOM 1945 C CA . LEU A 1 289 ? 30.450 31.011 107.481 1.00 39.79 289 LEU A CA 1
ATOM 1946 C C . LEU A 1 289 ? 29.307 31.735 108.186 1.00 42.56 289 LEU A C 1
ATOM 1947 O O . LEU A 1 289 ? 28.513 32.433 107.558 1.00 39.27 289 LEU A O 1
ATOM 1952 N N . GLU A 1 290 ? 29.246 31.570 109.502 1.00 42.34 290 GLU A N 1
ATOM 1953 C CA . GLU A 1 290 ? 28.167 32.128 110.296 1.00 41.66 290 GLU A CA 1
ATOM 1954 C C . GLU A 1 290 ? 28.295 33.643 110.352 1.00 36.81 290 GLU A C 1
ATOM 1955 O O . GLU A 1 290 ? 27.298 34.358 110.252 1.00 34.30 290 GLU A O 1
ATOM 1961 N N . LEU A 1 291 ? 29.518 34.136 110.520 1.00 33.46 291 LEU A N 1
ATOM 1962 C CA . LEU A 1 291 ? 29.724 35.577 110.446 1.00 35.71 291 LEU A CA 1
ATOM 1963 C C . LEU A 1 291 ? 29.274 36.096 109.075 1.00 36.91 291 LEU A C 1
ATOM 1964 O O . LEU A 1 291 ? 28.617 37.140 108.976 1.00 34.38 291 LEU A O 1
ATOM 1969 N N . ILE A 1 292 ? 29.613 35.366 108.015 1.00 33.57 292 ILE A N 1
ATOM 1970 C CA . ILE A 1 292 ? 29.159 35.790 106.681 1.00 34.90 292 ILE A CA 1
ATOM 1971 C C . ILE A 1 292 ? 27.624 35.766 106.520 1.00 39.95 292 ILE A C 1
ATOM 1972 O O . ILE A 1 292 ? 27.047 36.598 105.814 1.00 42.56 292 ILE A O 1
ATOM 1977 N N . ASN A 1 293 ? 26.960 34.842 107.210 1.00 43.58 293 ASN A N 1
ATOM 1978 C CA . ASN A 1 293 ? 25.511 34.689 107.092 1.00 45.98 293 ASN A CA 1
ATOM 1979 C C . ASN A 1 293 ? 24.652 35.530 108.050 1.00 46.46 293 ASN A C 1
ATOM 1980 O O . ASN A 1 293 ? 23.434 35.377 108.076 1.00 48.90 293 ASN A O 1
ATOM 1985 N N . GLN A 1 294 ? 25.270 36.411 108.828 1.00 70.29 294 GLN A N 1
ATOM 1986 C CA . GLN A 1 294 ? 24.498 37.410 109.564 1.00 68.32 294 GLN A CA 1
ATOM 1987 C C . GLN A 1 294 ? 23.934 38.403 108.549 1.00 66.02 294 GLN A C 1
ATOM 1988 O O . GLN A 1 294 ? 24.660 39.265 108.065 1.00 64.58 294 GLN A O 1
ATOM 1994 N N . PRO A 1 295 ? 22.630 38.286 108.235 1.00 69.24 295 PRO A N 1
ATOM 1995 C CA . PRO A 1 295 ? 21.994 38.873 107.041 1.00 64.69 295 PRO A CA 1
ATOM 1996 C C . PRO A 1 295 ? 22.034 40.397 106.934 1.00 66.11 295 PRO A C 1
ATOM 1997 O O . PRO A 1 295 ? 22.301 40.934 105.846 1.00 66.01 295 PRO A O 1
ATOM 2001 N N . GLU A 1 296 ? 21.765 41.083 108.039 1.00 65.06 296 GLU A N 1
ATOM 2002 C CA . GLU A 1 296 ? 21.750 42.541 108.039 1.00 62.79 296 GLU A CA 1
ATOM 2003 C C . GLU A 1 296 ? 23.141 43.102 107.816 1.00 59.87 296 GLU A C 1
ATOM 2004 O O . GLU A 1 296 ? 23.329 44.016 107.009 1.00 64.94 296 GLU A O 1
ATOM 2010 N N . HIS A 1 297 ? 24.120 42.548 108.524 1.00 55.46 297 HIS A N 1
ATOM 2011 C CA . HIS A 1 297 ? 25.507 42.940 108.308 1.00 58.61 297 HIS A CA 1
ATOM 2012 C C . HIS A 1 297 ? 25.951 42.667 106.880 1.00 62.51 297 HIS A C 1
ATOM 2013 O O . HIS A 1 297 ? 26.620 43.507 106.268 1.00 61.99 297 HIS A O 1
ATOM 2020 N N . PHE A 1 298 ? 25.566 41.507 106.349 1.00 59.90 298 PHE A N 1
ATOM 2021 C CA . PHE A 1 298 ? 25.890 41.169 104.970 1.00 58.39 298 PHE A CA 1
ATOM 2022 C C . PHE A 1 298 ? 25.357 42.228 104.025 1.00 57.69 298 PHE A C 1
ATOM 2023 O O . PHE A 1 298 ? 26.089 42.734 103.173 1.00 43.69 298 PHE A O 1
ATOM 2031 N N . LYS A 1 299 ? 24.079 42.561 104.190 1.00 56.57 299 LYS A N 1
ATOM 2032 C CA . LYS A 1 299 ? 23.447 43.579 103.360 1.00 54.13 299 LYS A CA 1
ATOM 2033 C C . LYS A 1 299 ? 24.138 44.936 103.462 1.00 54.45 299 LYS A C 1
ATOM 2034 O O . LYS A 1 299 ? 24.406 45.563 102.443 1.00 55.68 299 LYS A O 1
ATOM 2040 N N . GLN A 1 300 ? 24.431 45.392 104.679 1.00 51.78 300 GLN A N 1
ATOM 2041 C CA . GLN A 1 300 ? 25.070 46.702 104.837 1.00 44.55 300 GLN A CA 1
ATOM 2042 C C . GLN A 1 300 ? 26.448 46.739 104.195 1.00 43.76 300 GLN A C 1
ATOM 2043 O O . GLN A 1 300 ? 26.781 47.684 103.456 1.00 47.93 300 GLN A O 1
ATOM 2049 N N . TRP A 1 301 ? 27.249 45.718 104.486 1.00 41.68 301 TRP A N 1
ATOM 2050 C CA . TRP A 1 301 ? 28.574 45.644 103.903 1.00 42.74 301 TRP A CA 1
ATOM 2051 C C . TRP A 1 301 ? 28.474 45.664 102.382 1.00 41.50 301 TRP A C 1
ATOM 2052 O O . TRP A 1 301 ? 29.203 46.402 101.729 1.00 41.55 301 TRP A O 1
ATOM 2063 N N . PHE A 1 302 ? 27.588 44.849 101.816 1.00 39.98 302 PHE A N 1
ATOM 2064 C CA . PHE A 1 302 ? 27.548 44.780 100.359 1.00 40.96 302 PHE A CA 1
ATOM 2065 C C . PHE A 1 302 ? 27.059 46.079 99.744 1.00 37.00 302 PHE A C 1
ATOM 2066 O O . PHE A 1 302 ? 27.561 46.502 98.717 1.00 40.69 302 PHE A O 1
ATOM 2074 N N . GLY A 1 303 ? 26.093 46.718 100.392 1.00 40.34 303 GLY A N 1
ATOM 2075 C CA . GLY A 1 303 ? 25.611 48.005 99.937 1.00 40.80 303 GLY A CA 1
ATOM 2076 C C . GLY A 1 303 ? 26.747 49.003 99.894 1.00 42.00 303 GLY A C 1
ATOM 2077 O O . GLY A 1 303 ? 26.893 49.731 98.917 1.00 42.80 303 GLY A O 1
ATOM 2078 N N . GLU A 1 304 ? 27.579 49.013 100.935 1.00 39.28 304 GLU A N 1
ATOM 2079 C CA . GLU A 1 304 ? 28.706 49.955 100.962 1.00 41.54 304 GLU A CA 1
ATOM 2080 C C . GLU A 1 304 ? 29.781 49.620 99.919 1.00 43.21 304 GLU A C 1
ATOM 2081 O O . GLU A 1 304 ? 30.359 50.506 99.291 1.00 41.05 304 GLU A O 1
ATOM 2087 N N . PHE A 1 305 ? 30.027 48.328 99.744 1.00 42.35 305 PHE A N 1
ATOM 2088 C CA . PHE A 1 305 ? 31.048 47.823 98.849 1.00 41.88 305 PHE A CA 1
ATOM 2089 C C . PHE A 1 305 ? 30.699 48.130 97.397 1.00 45.61 305 PHE A C 1
ATOM 2090 O O . PHE A 1 305 ? 31.469 48.759 96.682 1.00 50.21 305 PHE A O 1
ATOM 2098 N N . ILE A 1 306 ? 29.511 47.708 96.985 1.00 40.93 306 ILE A N 1
ATOM 2099 C CA . ILE A 1 306 ? 29.137 47.706 95.584 1.00 40.47 306 ILE A CA 1
ATOM 2100 C C . ILE A 1 306 ? 28.807 49.097 95.040 1.00 38.02 306 ILE A C 1
ATOM 2101 O O . ILE A 1 306 ? 28.908 49.337 93.842 1.00 38.21 306 ILE A O 1
ATOM 2106 N N . SER A 1 307 ? 28.442 50.013 95.930 1.00 36.50 307 SER A N 1
ATOM 2107 C CA . SER A 1 307 ? 28.036 51.349 95.531 1.00 33.88 307 SER A CA 1
ATOM 2108 C C . SER A 1 307 ? 29.239 52.274 95.366 1.00 37.00 307 SER A C 1
ATOM 2109 O O . SER A 1 307 ? 29.088 53.475 95.157 1.00 39.92 307 SER A O 1
AT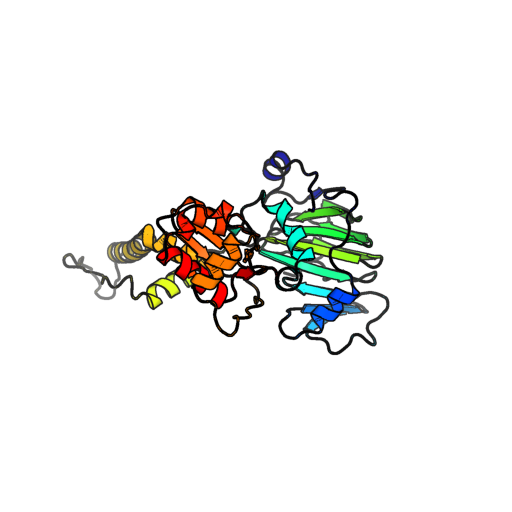OM 2112 N N . GLN A 1 308 ? 30.438 51.714 95.471 1.00 39.18 308 GLN A N 1
ATOM 2113 C CA . GLN A 1 308 ? 31.645 52.472 95.165 1.00 39.48 308 GLN A CA 1
ATOM 2114 C C . GLN A 1 308 ? 31.980 52.370 93.681 1.00 40.45 308 GLN A C 1
ATOM 2115 O O . GLN A 1 308 ? 31.727 51.351 93.046 1.00 41.13 308 GLN A O 1
ATOM 2121 N N . SER A 1 309 ? 32.552 53.428 93.128 1.00 43.43 309 SER A N 1
ATOM 2122 C CA . SER A 1 309 ? 32.872 53.439 91.704 1.00 41.64 309 SER A CA 1
ATOM 2123 C C . SER A 1 309 ? 34.299 52.957 91.452 1.00 43.74 309 SER A C 1
ATOM 2124 O O . SER A 1 309 ? 35.158 53.056 92.325 1.00 38.11 309 SER A O 1
ATOM 2127 N N A ARG A 1 310 ? 34.544 52.438 90.252 0.44 46.08 310 ARG A N 1
ATOM 2128 N N B ARG A 1 310 ? 34.543 52.432 90.254 0.56 46.12 310 ARG A N 1
ATOM 2129 C CA A ARG A 1 310 ? 35.872 51.968 89.877 0.44 47.26 310 ARG A CA 1
ATOM 2130 C CA B ARG A 1 310 ? 35.874 51.967 89.879 0.56 47.23 310 ARG A CA 1
ATOM 2131 C C A ARG A 1 310 ? 36.755 53.096 89.345 0.44 49.00 310 ARG A C 1
ATOM 2132 C C B ARG A 1 310 ? 36.755 53.096 89.346 0.56 49.02 310 ARG A C 1
ATOM 2133 O O A ARG A 1 310 ? 37.941 52.892 89.091 0.44 52.66 310 ARG A O 1
ATOM 2134 O O B ARG A 1 310 ? 37.943 52.895 89.096 0.56 52.78 310 ARG A O 1
ATOM 2149 N N . HIS A 1 311 ? 36.176 54.279 89.166 1.00 43.89 311 HIS A N 1
ATOM 2150 C CA . HIS A 1 311 ? 36.929 55.412 88.630 1.00 41.84 311 HIS A CA 1
ATOM 2151 C C . HIS A 1 311 ? 36.655 56.693 89.405 1.00 41.90 311 HIS A C 1
ATOM 2152 O O . HIS A 1 311 ? 35.565 56.880 89.940 1.00 47.91 311 HIS A O 1
ATOM 2159 N N . GLU A 1 312 ? 37.650 57.571 89.439 1.00 38.80 312 GLU A N 1
ATOM 2160 C CA . GLU A 1 312 ? 37.573 58.833 90.161 1.00 40.49 312 GLU A CA 1
ATOM 2161 C C . GLU A 1 312 ? 36.352 59.661 89.782 1.00 41.59 312 GLU A C 1
ATOM 2162 O O . GLU A 1 312 ? 36.032 59.827 88.603 1.00 38.37 312 GLU A O 1
ATOM 2168 N N . LEU A 1 313 ? 35.665 60.168 90.800 1.00 43.50 313 LEU A N 1
ATOM 2169 C CA . LEU A 1 313 ? 34.493 61.000 90.584 1.00 44.58 313 LEU A CA 1
ATOM 2170 C C . LEU A 1 313 ? 34.862 62.474 90.660 1.00 43.86 313 LEU A C 1
ATOM 2171 O O . LEU A 1 313 ? 35.876 62.842 91.241 1.00 46.26 313 LEU A O 1
ATOM 2176 N N . ASP A 1 314 ? 34.038 63.313 90.052 1.00 41.37 314 ASP A N 1
ATOM 2177 C CA . ASP A 1 314 ? 34.257 64.747 90.073 1.00 40.20 314 ASP A CA 1
ATOM 2178 C C . ASP A 1 314 ? 33.612 65.349 91.322 1.00 41.66 314 ASP A C 1
ATOM 2179 O O . ASP A 1 314 ? 32.585 66.023 91.241 1.00 44.66 314 ASP A O 1
ATOM 2184 N N . ILE A 1 315 ? 34.213 65.083 92.479 1.00 42.70 315 ILE A N 1
ATOM 2185 C CA . ILE A 1 315 ? 33.676 65.539 93.759 1.00 41.14 315 ILE A CA 1
ATOM 2186 C C . ILE A 1 315 ? 34.031 66.999 94.013 1.00 41.98 315 ILE A C 1
ATOM 2187 O O . ILE A 1 315 ? 35.184 67.314 94.295 1.00 42.41 315 ILE A O 1
ATOM 2192 N N . ALA A 1 316 ? 33.037 67.878 93.912 1.00 39.43 316 ALA A N 1
ATOM 2193 C CA . ALA A 1 316 ? 33.216 69.296 94.188 1.00 40.05 316 ALA A CA 1
ATOM 2194 C C . ALA A 1 316 ? 32.243 69.771 95.271 1.00 42.97 316 ALA A C 1
ATOM 2195 O O . ALA A 1 316 ? 31.149 70.238 94.965 1.00 40.89 316 ALA A O 1
ATOM 2197 N N . PRO A 1 317 ? 32.641 69.655 96.546 1.00 48.25 317 PRO A N 1
ATOM 2198 C CA . PRO A 1 317 ? 31.770 70.093 97.644 1.00 46.38 317 PRO A CA 1
ATOM 2199 C C . PRO A 1 317 ? 31.452 71.584 97.540 1.00 47.28 317 PRO A C 1
ATOM 2200 O O . PRO A 1 317 ? 32.368 72.391 97.359 1.00 49.41 317 PRO A O 1
ATOM 2204 N N . PRO A 1 318 ? 30.166 71.949 97.644 1.00 40.22 318 PRO A N 1
ATOM 2205 C CA . PRO A 1 318 ? 29.775 73.365 97.587 1.00 42.62 318 PRO A CA 1
ATOM 2206 C C . PRO A 1 318 ? 30.317 74.156 98.775 1.00 47.33 318 PRO A C 1
ATOM 2207 O O . PRO A 1 318 ? 30.427 73.615 99.873 1.00 48.97 318 PRO A O 1
ATOM 2211 N N . GLU A 1 319 ? 30.676 75.413 98.536 1.00 50.23 319 GLU A N 1
ATOM 2212 C CA . GLU A 1 319 ? 31.112 76.323 99.592 1.00 56.71 319 GLU A CA 1
ATOM 2213 C C . GLU A 1 319 ? 30.477 77.695 99.369 1.00 60.42 319 GLU A C 1
ATOM 2214 O O . GLU A 1 319 ? 30.630 78.285 98.300 1.00 64.32 319 GLU A O 1
ATOM 2220 N N . PRO A 1 320 ? 29.741 78.199 100.373 1.00 53.89 320 PRO A N 1
ATOM 2221 C CA . PRO A 1 320 ? 29.534 77.558 101.673 1.00 53.06 320 PRO A CA 1
ATOM 2222 C C . PRO A 1 320 ? 28.537 76.405 101.554 1.00 53.88 320 PRO A C 1
ATOM 2223 O O . PRO A 1 320 ? 27.779 76.360 100.581 1.00 52.39 320 PRO A O 1
ATOM 2227 N N . PRO A 1 321 ? 28.554 75.473 102.521 1.00 55.26 321 PRO A N 1
ATOM 2228 C CA . PRO A 1 321 ? 27.667 74.306 102.483 1.00 47.08 321 PRO A CA 1
ATOM 2229 C C . PRO A 1 321 ? 26.197 74.711 102.484 1.00 43.59 321 PRO A C 1
ATOM 2230 O O . PRO A 1 321 ? 25.825 75.759 103.010 1.00 43.49 321 PRO A O 1
ATOM 2234 N N . TYR A 1 322 ? 25.364 73.869 101.896 1.00 39.65 322 TYR A N 1
ATOM 2235 C CA . TYR A 1 322 ? 23.934 74.096 101.921 1.00 43.08 322 TYR A CA 1
ATOM 2236 C C . TYR A 1 322 ? 23.327 73.815 103.294 1.00 41.90 322 TYR A C 1
ATOM 2237 O O . TYR A 1 322 ? 23.587 72.786 103.896 1.00 40.94 322 TYR A O 1
ATOM 2246 N N . GLN A 1 323 ? 22.505 74.735 103.774 1.00 37.69 323 GLN A N 1
ATOM 2247 C CA . GLN A 1 323 ? 21.675 74.470 104.933 1.00 39.00 323 GLN A CA 1
ATOM 2248 C C . GLN A 1 323 ? 20.444 73.734 104.431 1.00 43.36 323 GLN A C 1
ATOM 2249 O O . GLN A 1 323 ? 20.043 73.925 103.285 1.00 42.92 323 GLN A O 1
ATOM 2255 N N . PRO A 1 324 ? 19.842 72.884 105.277 1.00 47.95 324 PRO A N 1
ATOM 2256 C CA . PRO A 1 324 ? 18.643 72.117 104.910 1.00 48.57 324 PRO A CA 1
ATOM 2257 C C . PRO A 1 324 ? 17.537 72.988 104.308 1.00 50.23 324 PRO A C 1
ATOM 2258 O O . PRO A 1 324 ? 16.806 72.564 103.402 1.00 52.21 324 PRO A O 1
ATOM 2262 N N . ASP A 1 325 ? 17.425 74.208 104.818 1.00 50.64 325 ASP A N 1
ATOM 2263 C CA . ASP A 1 325 ? 16.414 75.143 104.352 1.00 52.07 325 ASP A CA 1
ATOM 2264 C C . ASP A 1 325 ? 16.609 75.522 102.901 1.00 47.74 325 ASP A C 1
ATOM 2265 O O . ASP A 1 325 ? 15.638 75.693 102.174 1.00 47.08 325 ASP A O 1
ATOM 2270 N N . GLU A 1 326 ? 17.863 75.680 102.490 1.00 33.94 326 GLU A N 1
ATOM 2271 C CA . GLU A 1 326 ? 18.152 76.002 101.105 1.00 39.07 326 GLU A CA 1
ATOM 2272 C C . GLU A 1 326 ? 17.703 74.875 100.195 1.00 38.69 326 GLU A C 1
ATOM 2273 O O . GLU A 1 326 ? 17.114 75.133 99.155 1.00 42.06 326 GLU A O 1
ATOM 2279 N N . ILE A 1 327 ? 17.994 73.638 100.593 1.00 38.96 327 ILE A N 1
ATOM 2280 C CA . ILE A 1 327 ? 17.593 72.451 99.840 1.00 41.83 327 ILE A CA 1
ATOM 2281 C C . ILE A 1 327 ? 16.080 72.420 99.691 1.00 41.04 327 ILE A C 1
ATOM 2282 O O . ILE A 1 327 ? 15.534 72.215 98.593 1.00 38.80 327 ILE A O 1
ATOM 2287 N N . TYR A 1 328 ? 15.410 72.624 100.818 1.00 31.00 328 TYR A N 1
ATOM 2288 C CA . TYR A 1 328 ? 13.956 72.680 100.829 1.00 36.28 328 TYR A CA 1
ATOM 2289 C C . TYR A 1 328 ? 13.451 73.726 99.825 1.00 37.32 328 TYR A C 1
ATOM 2290 O O . TYR A 1 328 ? 12.706 73.392 98.907 1.00 42.70 328 TYR A O 1
ATOM 2299 N N . ASP A 1 329 ? 13.890 74.973 99.991 1.00 31.85 329 ASP A N 1
ATOM 2300 C CA . ASP A 1 329 ? 13.448 76.085 99.153 1.00 38.06 329 ASP A CA 1
ATOM 2301 C C . ASP A 1 329 ? 13.685 75.844 97.670 1.00 37.62 329 ASP A C 1
ATOM 2302 O O . ASP A 1 329 ? 12.798 76.069 96.849 1.00 35.95 329 ASP A O 1
ATOM 2307 N N . ALA A 1 330 ? 14.890 75.386 97.350 1.00 32.28 330 ALA A N 1
ATOM 2308 C CA . ALA A 1 330 ? 15.306 75.173 95.981 1.00 33.46 330 ALA A CA 1
ATOM 2309 C C . ALA A 1 330 ? 14.409 74.124 95.363 1.00 36.92 330 ALA A C 1
ATOM 2310 O O . ALA A 1 330 ? 13.913 74.320 94.257 1.00 36.68 330 ALA A O 1
ATOM 2312 N N . LEU A 1 331 ? 14.183 73.024 96.085 1.00 35.51 331 LEU A N 1
ATOM 2313 C CA . LEU A 1 331 ? 13.293 71.977 95.575 1.00 37.24 331 LEU A CA 1
ATOM 2314 C C . LEU A 1 331 ? 11.861 72.492 95.369 1.00 40.31 331 LEU A C 1
ATOM 2315 O O . LEU A 1 331 ? 11.245 72.243 94.326 1.00 35.21 331 LEU A O 1
ATOM 2320 N N . LYS A 1 332 ? 11.356 73.226 96.358 1.00 38.55 332 LYS A N 1
ATOM 2321 C CA . LYS A 1 332 ? 9.996 73.765 96.324 1.00 38.09 332 LYS A CA 1
ATOM 2322 C C . LYS A 1 332 ? 9.809 74.768 95.201 1.00 38.95 332 LYS A C 1
ATOM 2323 O O . LYS A 1 332 ? 8.699 74.945 94.700 1.00 30.94 332 LYS A O 1
ATOM 2329 N N . GLN A 1 333 ? 10.892 75.438 94.823 1.00 30.21 333 GLN A N 1
ATOM 2330 C CA . GLN A 1 333 ? 10.823 76.456 93.784 1.00 39.27 333 GLN A CA 1
ATOM 2331 C C . GLN A 1 333 ? 10.879 75.829 92.387 1.00 37.57 333 GLN A C 1
ATOM 2332 O O . GLN A 1 333 ? 10.703 76.517 91.376 1.00 35.07 333 GLN A O 1
ATOM 2338 N N . GLY A 1 334 ? 11.116 74.518 92.348 1.00 28.98 334 GLY A N 1
ATOM 2339 C CA . GLY A 1 334 ? 11.048 73.756 91.116 1.00 31.67 334 GLY A CA 1
ATOM 2340 C C . GLY A 1 334 ? 12.406 73.365 90.563 1.00 34.11 334 GLY A C 1
ATOM 2341 O O . GLY A 1 334 ? 12.511 72.886 89.426 1.00 36.35 334 GLY A O 1
ATOM 2342 N N . GLU A 1 335 ? 13.453 73.569 91.355 1.00 29.27 335 GLU A N 1
ATOM 2343 C CA . GLU A 1 335 ? 14.800 73.280 90.876 1.00 31.75 335 GLU A CA 1
ATOM 2344 C C . GLU A 1 335 ? 15.053 71.785 90.812 1.00 35.86 335 GLU A C 1
ATOM 2345 O O . GLU A 1 335 ? 14.425 71.003 91.523 1.00 35.00 335 GLU A O 1
ATOM 2351 N N . VAL A 1 336 ? 15.980 71.397 89.946 1.00 38.90 336 VAL A N 1
ATOM 2352 C CA . VAL A 1 336 ? 16.266 69.996 89.708 1.00 38.47 336 VAL A CA 1
ATOM 2353 C C . VAL A 1 336 ? 17.533 69.587 90.445 1.00 36.32 336 VAL A C 1
ATOM 2354 O O . VAL A 1 336 ? 18.576 70.222 90.302 1.00 37.77 336 VAL A O 1
ATOM 2358 N N . LEU A 1 337 ? 17.420 68.537 91.253 1.00 33.61 337 LEU A N 1
ATOM 2359 C CA . LEU A 1 337 ? 18.563 67.969 91.950 1.00 29.52 337 LEU A CA 1
ATOM 2360 C C . LEU A 1 337 ? 19.161 66.860 91.092 1.00 31.66 337 LEU A C 1
ATOM 2361 O O . LEU A 1 337 ? 18.508 65.842 90.828 1.00 30.33 337 LEU A O 1
ATOM 2366 N N . VAL A 1 338 ? 20.396 67.074 90.644 1.00 30.86 338 VAL A N 1
ATOM 2367 C CA . VAL A 1 338 ? 21.069 66.171 89.714 1.00 31.69 338 VAL A CA 1
ATOM 2368 C C . VAL A 1 338 ? 22.134 65.278 90.381 1.00 36.38 338 VAL A C 1
ATOM 2369 O O . VAL A 1 338 ? 23.028 65.768 91.074 1.00 38.06 338 VAL A O 1
ATOM 2373 N N . ARG A 1 339 ? 22.038 63.969 90.164 1.00 35.74 339 ARG A N 1
ATOM 2374 C CA . ARG A 1 339 ? 23.058 63.060 90.657 1.00 34.75 339 ARG A CA 1
ATOM 2375 C C . ARG A 1 339 ? 24.373 63.297 89.927 1.00 33.44 339 ARG A C 1
ATOM 2376 O O . ARG A 1 339 ? 24.380 63.539 88.731 1.00 35.95 339 ARG A O 1
ATOM 2384 N N . LEU A 1 340 ? 25.482 63.242 90.656 1.00 33.71 340 LEU A N 1
ATOM 2385 C CA . LEU A 1 340 ? 26.796 63.398 90.055 1.00 31.10 340 LEU A CA 1
ATOM 2386 C C . LEU A 1 340 ? 27.059 62.247 89.082 1.00 33.36 340 LEU A C 1
ATOM 2387 O O . LEU A 1 340 ? 26.672 61.102 89.335 1.00 35.23 340 LEU A O 1
ATOM 2392 N N . GLY A 1 341 ? 27.711 62.551 87.967 1.00 33.07 341 GLY A N 1
ATOM 2393 C CA . GLY A 1 341 ? 27.953 61.554 86.941 1.00 32.04 341 GLY A CA 1
ATOM 2394 C C . GLY A 1 341 ? 28.833 60.425 87.439 1.00 38.60 341 GLY A C 1
ATOM 2395 O O . GLY A 1 341 ? 29.912 60.659 88.002 1.00 38.27 341 GLY A O 1
ATOM 2396 N N . GLY A 1 342 ? 28.359 59.198 87.242 1.00 36.03 342 GLY A N 1
ATOM 2397 C CA . GLY A 1 342 ? 29.100 58.015 87.634 1.00 33.27 342 GLY A CA 1
ATOM 2398 C C . GLY A 1 342 ? 28.878 57.606 89.072 1.00 36.61 342 GLY A C 1
ATOM 2399 O O . GLY A 1 342 ? 29.332 56.538 89.490 1.00 37.29 342 GLY A O 1
ATOM 2400 N N . LEU A 1 343 ? 28.181 58.452 89.829 1.00 39.54 343 LEU A N 1
ATOM 2401 C CA . LEU A 1 343 ? 27.897 58.181 91.235 1.00 38.84 343 LEU A CA 1
ATOM 2402 C C . LEU A 1 343 ? 26.968 56.975 91.344 1.00 38.45 343 LEU A C 1
ATOM 2403 O O . LEU A 1 343 ? 25.879 56.961 90.766 1.00 36.18 343 LEU A O 1
ATOM 2408 N N . ARG A 1 344 ? 27.388 55.958 92.088 1.00 34.85 344 ARG A N 1
ATOM 2409 C CA . ARG A 1 344 ? 26.553 54.766 92.215 1.00 35.10 344 ARG A CA 1
ATOM 2410 C C . ARG A 1 344 ? 25.593 54.855 93.400 1.00 38.69 344 ARG A C 1
ATOM 2411 O O . ARG A 1 344 ? 25.987 55.211 94.521 1.00 37.28 344 ARG A O 1
ATOM 2419 N N . VAL A 1 345 ? 24.319 54.577 93.121 1.00 35.42 345 VAL A N 1
ATOM 2420 C CA . VAL A 1 345 ? 23.255 54.681 94.113 1.00 35.12 345 VAL A CA 1
ATOM 2421 C C . VAL A 1 345 ? 22.343 53.473 93.981 1.00 38.22 345 VAL A C 1
ATOM 2422 O O . VAL A 1 345 ? 21.644 53.338 92.976 1.00 34.80 345 VAL A O 1
ATOM 2426 N N . LEU A 1 346 ? 22.339 52.602 94.991 1.00 30.15 346 LEU A N 1
ATOM 2427 C CA . LEU A 1 346 ? 21.663 51.316 94.857 1.00 32.58 346 LEU A CA 1
ATOM 2428 C C . LEU A 1 346 ? 20.771 50.993 96.046 1.00 35.66 346 LEU A C 1
ATOM 2429 O O . LEU A 1 346 ? 21.119 51.268 97.183 1.00 32.60 346 LEU A O 1
ATOM 2434 N N . ARG A 1 347 ? 19.622 50.390 95.785 1.00 37.26 347 ARG A N 1
ATOM 2435 C CA . ARG A 1 347 ? 18.740 50.015 96.871 1.00 39.02 347 ARG A CA 1
ATOM 2436 C C . ARG A 1 347 ? 18.992 48.571 97.274 1.00 39.65 347 ARG A C 1
ATOM 2437 O O . ARG A 1 347 ? 19.023 47.675 96.437 1.00 39.05 347 ARG A O 1
ATOM 2445 N N . ILE A 1 348 ? 19.210 48.368 98.567 1.00 42.63 348 ILE A N 1
ATOM 2446 C CA . ILE A 1 348 ? 19.378 47.044 99.143 1.00 41.84 348 ILE A CA 1
ATOM 2447 C C . ILE A 1 348 ? 18.456 46.917 100.355 1.00 44.47 348 ILE A C 1
ATOM 2448 O O . ILE A 1 348 ? 18.676 47.551 101.377 1.00 48.87 348 ILE A O 1
ATOM 2453 N N . GLY A 1 349 ? 17.405 46.120 100.216 1.00 44.68 349 GLY A N 1
ATOM 2454 C CA . GLY A 1 349 ? 16.361 46.058 101.217 1.00 41.31 349 GLY A CA 1
ATOM 2455 C C . GLY A 1 349 ? 15.635 47.388 101.307 1.00 47.29 349 GLY A C 1
ATOM 2456 O O . GLY A 1 349 ? 15.077 47.872 100.326 1.00 48.08 349 GLY A O 1
ATOM 2457 N N . ASP A 1 350 ? 15.667 47.994 102.487 1.00 45.46 350 ASP A N 1
ATOM 2458 C CA . ASP A 1 350 ? 14.967 49.248 102.732 1.00 48.23 350 ASP A CA 1
ATOM 2459 C C . ASP A 1 350 ? 15.925 50.421 102.648 1.00 43.62 350 ASP A C 1
ATOM 2460 O O . ASP A 1 350 ? 15.502 51.572 102.574 1.00 43.83 350 ASP A O 1
ATOM 2465 N N . ASP A 1 351 ? 17.218 50.116 102.641 1.00 42.56 351 ASP A N 1
ATOM 2466 C CA . ASP A 1 351 ? 18.255 51.142 102.643 1.00 46.70 351 ASP A CA 1
ATOM 2467 C C . ASP A 1 351 ? 18.776 51.471 101.244 1.00 47.96 351 ASP A C 1
ATOM 2468 O O . ASP A 1 351 ? 18.737 50.645 100.332 1.00 46.39 351 ASP A O 1
ATOM 2473 N N . VAL A 1 352 ? 19.285 52.685 101.091 1.00 41.98 352 VAL A N 1
ATOM 2474 C CA . VAL A 1 352 ? 19.915 53.083 99.848 1.00 35.47 352 VAL A CA 1
ATOM 2475 C C . VAL A 1 352 ? 21.407 53.302 100.109 1.00 36.86 352 VAL A C 1
ATOM 2476 O O . VAL A 1 352 ? 21.786 53.721 101.181 1.00 39.72 352 VAL A O 1
ATOM 2480 N N . TYR A 1 353 ? 22.260 52.993 99.142 1.00 34.88 353 TYR A N 1
ATOM 2481 C CA . TYR A 1 353 ? 23.687 53.182 99.321 1.00 35.17 353 TYR A CA 1
ATOM 2482 C C . TYR A 1 353 ? 24.246 54.053 98.201 1.00 37.38 353 TYR A C 1
ATOM 2483 O O . TYR A 1 353 ? 24.103 53.735 97.016 1.00 36.08 353 TYR A O 1
ATOM 2492 N N . ALA A 1 354 ? 24.863 55.164 98.589 1.00 36.86 354 ALA A N 1
ATOM 2493 C CA . ALA A 1 354 ? 25.453 56.082 97.633 1.00 37.13 354 ALA A CA 1
ATOM 2494 C C . ALA A 1 354 ? 26.943 56.234 97.902 1.00 37.12 354 ALA A C 1
ATOM 2495 O O . ALA A 1 354 ? 27.343 56.613 99.005 1.00 38.04 354 ALA A O 1
ATOM 2497 N N . ASN A 1 355 ? 27.747 55.932 96.883 1.00 34.21 355 ASN A N 1
ATOM 2498 C CA . ASN A 1 355 ? 29.201 56.017 96.954 1.00 34.60 355 ASN A CA 1
ATOM 2499 C C . ASN A 1 355 ? 29.792 55.523 98.270 1.00 37.62 355 ASN A C 1
ATOM 2500 O O . ASN A 1 355 ? 30.601 56.207 98.872 1.00 35.91 355 ASN A O 1
ATOM 2505 N N . GLY A 1 356 ? 29.367 54.346 98.724 1.00 38.41 356 GLY A N 1
ATOM 2506 C CA . GLY A 1 356 ? 29.912 53.763 99.935 1.00 35.96 356 GLY A CA 1
ATOM 2507 C C . GLY A 1 356 ? 29.178 54.125 101.218 1.00 42.89 356 GLY A C 1
ATOM 2508 O O . GLY A 1 356 ? 29.381 53.476 102.235 1.00 45.23 356 GLY A O 1
ATOM 2509 N N . GLU A 1 357 ? 28.326 55.149 101.177 1.00 43.10 357 GLU A N 1
ATOM 2510 C CA . GLU A 1 357 ? 27.599 55.594 102.367 1.00 46.15 357 GLU A CA 1
ATOM 2511 C C . GLU A 1 357 ? 26.187 55.028 102.435 1.00 46.33 357 GLU A C 1
ATOM 2512 O O . GLU A 1 357 ? 25.442 55.074 101.456 1.00 46.84 357 GLU A O 1
ATOM 2518 N N . LYS A 1 358 ? 25.811 54.519 103.603 1.00 48.10 358 LYS A N 1
ATOM 2519 C CA . LYS A 1 358 ? 24.451 54.036 103.822 1.00 46.49 358 LYS A CA 1
ATOM 2520 C C . LYS A 1 358 ? 23.495 55.197 104.084 1.00 41.40 358 LYS A C 1
ATOM 2521 O O . LYS A 1 358 ? 23.855 56.183 104.711 1.00 41.77 358 LYS A O 1
ATOM 2527 N N . ILE A 1 359 ? 22.277 55.058 103.583 1.00 40.39 359 ILE A N 1
ATOM 2528 C CA . ILE A 1 359 ? 21.224 56.053 103.694 1.00 45.31 359 ILE A CA 1
ATOM 2529 C C . ILE A 1 359 ? 19.950 55.346 104.149 1.00 43.92 359 ILE A C 1
ATOM 2530 O O . ILE A 1 359 ? 19.437 54.443 103.463 1.00 37.29 359 ILE A O 1
ATOM 2535 N N . ASP A 1 360 ? 19.453 55.756 105.312 1.00 42.87 360 ASP A N 1
ATOM 2536 C CA . ASP A 1 360 ? 18.323 55.101 105.963 1.00 47.13 360 ASP A CA 1
ATOM 2537 C C . ASP A 1 360 ? 17.281 56.163 106.259 1.00 41.67 360 ASP A C 1
ATOM 2538 O O . ASP A 1 360 ? 17.603 57.219 106.785 1.00 42.40 360 ASP A O 1
ATOM 2543 N N . SER A 1 361 ? 16.033 55.889 105.908 1.00 39.18 361 SER A N 1
ATOM 2544 C CA . SER A 1 361 ? 14.963 56.839 106.157 1.00 47.09 361 SER A CA 1
ATOM 2545 C C . SER A 1 361 ? 13.611 56.153 106.071 1.00 53.50 361 SER A C 1
ATOM 2546 O O . SER A 1 361 ? 13.389 55.326 105.188 1.00 62.79 361 SER A O 1
ATOM 2549 N N . PRO A 1 362 ? 12.700 56.491 106.995 1.00 46.89 362 PRO A N 1
ATOM 2550 C CA . PRO A 1 362 ? 11.366 55.885 106.991 1.00 47.91 362 PRO A CA 1
ATOM 2551 C C . PRO A 1 362 ? 10.495 56.426 105.868 1.00 49.79 362 PRO A C 1
ATOM 2552 O O . PRO A 1 362 ? 9.311 56.114 105.813 1.00 58.84 362 PRO A O 1
ATOM 2556 N N . HIS A 1 363 ? 11.080 57.223 104.983 1.00 54.55 363 HIS A N 1
ATOM 2557 C CA . HIS A 1 363 ? 10.391 57.691 103.784 1.00 47.71 363 HIS A CA 1
ATOM 2558 C C . HIS A 1 363 ? 10.828 56.875 102.592 1.00 46.89 363 HIS A C 1
ATOM 2559 O O . HIS A 1 363 ? 11.718 57.263 101.848 1.00 51.95 363 HIS A O 1
ATOM 2566 N N . ARG A 1 364 ? 10.189 55.729 102.421 1.00 52.22 364 ARG A N 1
ATOM 2567 C CA . ARG A 1 364 ? 10.609 54.772 101.408 1.00 62.57 364 ARG A CA 1
ATOM 2568 C C . ARG A 1 364 ? 10.556 55.276 99.952 1.00 63.05 364 ARG A C 1
ATOM 2569 O O . ARG A 1 364 ? 11.558 55.193 99.242 1.00 66.28 364 ARG A O 1
ATOM 2577 N N . PRO A 1 365 ? 9.396 55.791 99.498 1.00 58.16 365 PRO A N 1
ATOM 2578 C CA . PRO A 1 365 ? 9.337 56.277 98.111 1.00 45.20 365 PRO A CA 1
ATOM 2579 C C . PRO A 1 365 ? 10.359 57.364 97.753 1.00 44.06 365 PRO A C 1
ATOM 2580 O O . PRO A 1 365 ? 10.889 57.353 96.644 1.00 42.53 365 PRO A O 1
ATOM 2584 N N . ALA A 1 366 ? 10.629 58.284 98.672 1.00 47.58 366 ALA A N 1
ATOM 2585 C CA . ALA A 1 366 ? 11.617 59.331 98.424 1.00 49.05 366 ALA A CA 1
ATOM 2586 C C . ALA A 1 366 ? 13.017 58.755 98.220 1.00 47.49 366 ALA A C 1
ATOM 2587 O O . ALA A 1 366 ? 13.755 59.141 97.305 1.00 53.12 366 ALA A O 1
ATOM 2589 N N . LEU A 1 367 ? 13.378 57.828 99.096 1.00 49.39 367 LEU A N 1
ATOM 2590 C CA . LEU A 1 367 ? 14.658 57.142 99.020 1.00 50.55 367 LEU A CA 1
ATOM 2591 C C . LEU A 1 367 ? 14.798 56.369 97.711 1.00 60.02 367 LEU A C 1
ATOM 2592 O O . LEU A 1 367 ? 15.820 56.462 96.995 1.00 68.72 367 LEU A O 1
ATOM 2597 N N . ASP A 1 368 ? 13.755 55.608 97.392 1.00 57.61 368 ASP A N 1
ATOM 2598 C CA . ASP A 1 368 ? 13.726 54.875 96.138 1.00 57.76 368 ASP A CA 1
ATOM 2599 C C . ASP A 1 368 ? 13.901 55.857 94.992 1.00 50.08 368 ASP A C 1
ATOM 2600 O O . ASP A 1 368 ? 14.526 55.529 93.984 1.00 52.38 368 ASP A O 1
ATOM 2605 N N . ALA A 1 369 ? 13.357 57.065 95.152 1.00 44.85 369 ALA A N 1
ATOM 2606 C CA . ALA A 1 369 ? 13.529 58.105 94.141 1.00 43.34 369 ALA A CA 1
ATOM 2607 C C . ALA A 1 369 ? 14.998 58.471 94.005 1.00 40.02 369 ALA A C 1
ATOM 2608 O O . ALA A 1 369 ? 15.508 58.608 92.894 1.00 34.83 369 ALA A O 1
ATOM 2610 N N . LEU A 1 370 ? 15.684 58.610 95.138 1.00 31.89 370 LEU A N 1
ATOM 2611 C CA . LEU A 1 370 ? 17.132 58.839 95.120 1.00 30.14 370 LEU A CA 1
ATOM 2612 C C . LEU A 1 370 ? 17.876 57.757 94.350 1.00 35.44 370 LEU A C 1
ATOM 2613 O O . LEU A 1 370 ? 18.857 58.044 93.645 1.00 35.66 370 LEU A O 1
ATOM 2618 N N . ALA A 1 371 ? 17.440 56.510 94.498 1.00 33.51 371 ALA A N 1
ATOM 2619 C CA . ALA A 1 371 ? 18.145 55.430 93.801 1.00 33.18 371 ALA A CA 1
ATOM 2620 C C . ALA A 1 371 ? 17.842 55.357 92.295 1.00 44.82 371 ALA A C 1
ATOM 2621 O O . ALA A 1 371 ? 18.749 55.208 91.477 1.00 47.90 371 ALA A O 1
ATOM 2623 N N . SER A 1 372 ? 16.570 55.464 91.931 1.00 51.14 372 SER A N 1
ATOM 2624 C CA . SER A 1 372 ? 16.155 55.260 90.539 1.00 55.05 372 SER A CA 1
ATOM 2625 C C . SER A 1 372 ? 16.362 56.465 89.603 1.00 51.39 372 SER A C 1
ATOM 2626 O O . SER A 1 372 ? 16.720 56.293 88.435 1.00 55.60 372 SER A O 1
ATOM 2629 N N . ASN A 1 373 ? 16.143 57.672 90.117 1.00 39.46 373 ASN A N 1
ATOM 2630 C CA . ASN A 1 373 ? 16.146 58.881 89.295 1.00 35.82 373 ASN A CA 1
ATOM 2631 C C . ASN A 1 373 ? 17.469 59.624 89.293 1.00 40.39 373 ASN A C 1
ATOM 2632 O O . ASN A 1 373 ? 18.008 59.946 90.352 1.00 48.02 373 ASN A O 1
ATOM 2637 N N . ILE A 1 374 ? 17.982 59.905 88.098 1.00 42.46 374 ILE A N 1
ATOM 2638 C CA . ILE A 1 374 ? 19.207 60.687 87.938 1.00 41.98 374 ILE A CA 1
ATOM 2639 C C . ILE A 1 374 ? 18.943 62.157 88.266 1.00 39.83 374 ILE A C 1
ATOM 2640 O O . ILE A 1 374 ? 19.747 62.820 88.920 1.00 42.89 374 ILE A O 1
ATOM 2645 N N . ALA A 1 375 ? 17.800 62.651 87.811 1.00 37.50 375 ALA A N 1
ATOM 2646 C CA . ALA A 1 375 ? 17.380 64.018 88.071 1.00 36.04 375 ALA A CA 1
ATOM 2647 C C . ALA A 1 375 ? 16.138 63.978 88.940 1.00 39.23 375 ALA A C 1
ATOM 2648 O O . ALA A 1 375 ? 15.242 63.168 88.713 1.00 45.87 375 ALA A O 1
ATOM 2650 N N . LEU A 1 376 ? 16.083 64.850 89.938 1.00 36.45 376 LEU A N 1
ATOM 2651 C CA . LEU A 1 376 ? 15.001 64.801 90.912 1.00 34.09 376 LEU A CA 1
ATOM 2652 C C . LEU A 1 376 ? 14.323 66.153 91.118 1.00 33.65 376 LEU A C 1
ATOM 2653 O O . LEU A 1 376 ? 14.956 67.205 91.023 1.00 31.47 376 LEU A O 1
ATOM 2658 N N . THR A 1 377 ? 13.025 66.106 91.403 1.00 32.80 377 THR A N 1
ATOM 2659 C CA . THR A 1 377 ? 12.242 67.296 91.717 1.00 31.87 377 THR A CA 1
ATOM 2660 C C . THR A 1 377 ? 11.424 67.010 92.964 1.00 28.03 377 THR A C 1
ATOM 2661 O O . THR A 1 377 ? 11.349 65.864 93.405 1.00 29.61 377 THR A O 1
ATOM 2665 N N . ALA A 1 378 ? 10.812 68.051 93.525 1.00 31.44 378 ALA A N 1
ATOM 2666 C CA . ALA A 1 378 ? 10.047 67.949 94.775 1.00 33.04 378 ALA A CA 1
ATOM 2667 C C . ALA A 1 378 ? 8.996 66.818 94.791 1.00 35.87 378 ALA A C 1
ATOM 2668 O O . ALA A 1 378 ? 8.819 66.123 95.796 1.00 46.11 378 ALA A O 1
ATOM 2670 N N . GLU A 1 379 ? 8.310 66.648 93.666 1.00 31.26 379 GLU A N 1
ATOM 2671 C CA . GLU A 1 379 ? 7.321 65.594 93.492 1.00 37.59 379 GLU A CA 1
ATOM 2672 C C . GLU A 1 379 ? 7.886 64.208 93.785 1.00 34.58 379 GLU A C 1
ATOM 2673 O O . GLU A 1 379 ? 7.170 63.333 94.264 1.00 38.04 379 GLU A O 1
ATOM 2679 N N . ASN A 1 380 ? 9.163 64.006 93.473 1.00 28.29 380 ASN A N 1
ATOM 2680 C CA . ASN A 1 380 ? 9.798 62.716 93.691 1.00 29.10 380 ASN A CA 1
ATOM 2681 C C . ASN A 1 380 ? 9.909 62.371 95.166 1.00 34.32 380 ASN A C 1
ATOM 2682 O O . ASN A 1 380 ? 9.940 61.203 95.529 1.00 41.35 380 ASN A O 1
ATOM 2687 N N . PHE A 1 381 ? 9.957 63.399 96.009 1.00 35.44 381 PHE A N 1
ATOM 2688 C CA . PHE A 1 381 ? 10.124 63.216 97.445 1.00 41.84 381 PHE A CA 1
ATOM 2689 C C . PHE A 1 381 ? 8.806 63.291 98.199 1.00 50.61 381 PHE A C 1
ATOM 2690 O O . PHE A 1 381 ? 8.653 62.672 99.249 1.00 53.15 381 PHE A O 1
ATOM 2698 N N . GLY A 1 382 ? 7.863 64.072 97.681 1.00 54.20 382 GLY A N 1
ATOM 2699 C CA . GLY A 1 382 ? 6.579 64.219 98.349 1.00 49.33 382 GLY A CA 1
ATOM 2700 C C . GLY A 1 382 ? 6.681 64.777 99.760 1.00 49.22 382 GLY A C 1
ATOM 2701 O O . GLY A 1 382 ? 7.384 65.763 100.009 1.00 49.34 382 GLY A O 1
ATOM 2702 N N . ASP A 1 383 ? 5.988 64.139 100.697 1.00 51.57 383 ASP A N 1
ATOM 2703 C CA . ASP A 1 383 ? 5.902 64.672 102.055 1.00 51.87 383 ASP A CA 1
ATOM 2704 C C . ASP A 1 383 ? 7.223 64.563 102.832 1.00 48.85 383 ASP A C 1
ATOM 2705 O O . ASP A 1 383 ? 7.420 65.253 103.836 1.00 43.54 383 ASP A O 1
ATOM 2710 N N . ALA A 1 384 ? 8.136 63.729 102.334 1.00 45.80 384 ALA A N 1
ATOM 2711 C CA . ALA A 1 384 ? 9.458 63.582 102.937 1.00 44.43 384 ALA A CA 1
ATOM 2712 C C . ALA A 1 384 ? 10.182 64.918 103.141 1.00 45.17 384 ALA A C 1
ATOM 2713 O O . ALA A 1 384 ? 10.979 65.057 104.068 1.00 40.01 384 ALA A O 1
ATOM 2715 N N . LEU A 1 385 ? 9.903 65.897 102.281 1.00 42.86 385 LEU A N 1
ATOM 2716 C CA . LEU A 1 385 ? 10.524 67.217 102.408 1.00 41.95 385 LEU A CA 1
ATOM 2717 C C . LEU A 1 385 ? 10.070 67.976 103.665 1.00 39.40 385 LEU A C 1
ATOM 2718 O O . LEU A 1 385 ? 10.687 68.953 104.054 1.00 44.90 385 LEU A O 1
ATOM 2723 N N . GLU A 1 386 ? 8.999 67.518 104.301 1.00 37.76 386 GLU A N 1
ATOM 2724 C CA . GLU A 1 386 ? 8.528 68.146 105.528 1.00 42.76 386 GLU A CA 1
ATOM 2725 C C . GLU A 1 386 ? 9.228 67.527 106.737 1.00 39.78 386 GLU A C 1
ATOM 2726 O O . GLU A 1 386 ? 9.121 68.025 107.849 1.00 40.22 386 GLU A O 1
ATOM 2732 N N . ASP A 1 387 ? 9.939 66.430 106.503 1.00 39.81 387 ASP A N 1
ATOM 2733 C CA . ASP A 1 387 ? 10.704 65.761 107.543 1.00 36.05 387 ASP A CA 1
ATOM 2734 C C . ASP A 1 387 ? 12.119 66.332 107.553 1.00 37.11 387 ASP A C 1
ATOM 2735 O O . ASP A 1 387 ? 12.900 66.096 106.623 1.00 38.73 387 ASP A O 1
ATOM 2740 N N . PRO A 1 388 ? 12.456 67.079 108.613 1.00 35.66 388 PRO A N 1
ATOM 2741 C CA . PRO A 1 388 ? 13.740 67.782 108.704 1.00 33.01 388 PRO A CA 1
ATOM 2742 C C . PRO A 1 388 ? 14.940 66.838 108.756 1.00 37.50 388 PRO A C 1
ATOM 2743 O O . PRO A 1 388 ? 16.008 67.199 108.271 1.00 38.31 388 PRO A O 1
ATOM 2747 N N . SER A 1 389 ? 14.762 65.651 109.322 1.00 39.82 389 SER A N 1
ATOM 2748 C CA . SER A 1 389 ? 15.814 64.635 109.331 1.00 41.48 389 SER A CA 1
ATOM 2749 C C . SER A 1 389 ? 16.189 64.225 107.889 1.00 36.37 389 SER A C 1
ATOM 2750 O O . SER A 1 389 ? 17.371 64.146 107.511 1.00 36.67 389 SER A O 1
ATOM 2753 N N . PHE A 1 390 ? 15.159 64.002 107.085 1.00 31.82 390 PHE A N 1
ATOM 2754 C CA . PHE A 1 390 ? 15.326 63.736 105.662 1.00 40.46 390 PHE A CA 1
ATOM 2755 C C . PHE A 1 390 ? 16.010 64.900 104.941 1.00 39.59 390 PHE A C 1
ATOM 2756 O O . PHE A 1 390 ? 16.923 64.699 104.142 1.00 38.85 390 PHE A O 1
ATOM 2764 N N . LEU A 1 391 ? 15.559 66.115 105.230 1.00 37.81 391 LEU A N 1
ATOM 2765 C CA . LEU A 1 391 ? 16.118 67.310 104.613 1.00 38.56 391 LEU A CA 1
ATOM 2766 C C . LEU A 1 391 ? 17.603 67.420 104.922 1.00 38.53 391 LEU A C 1
ATOM 2767 O O . LEU A 1 391 ? 18.395 67.747 104.046 1.00 35.31 391 LEU A O 1
ATOM 2772 N N . ALA A 1 392 ? 17.972 67.133 106.172 1.00 32.50 392 ALA A N 1
ATOM 2773 C CA . ALA A 1 392 ? 19.356 67.248 106.623 1.00 30.46 392 ALA A CA 1
ATOM 2774 C C . ALA A 1 392 ? 20.172 66.200 105.910 1.00 34.15 392 ALA A C 1
ATOM 2775 O O . ALA A 1 392 ? 21.346 66.406 105.590 1.00 31.05 392 ALA A O 1
ATOM 2777 N N . MET A 1 393 ? 19.533 65.058 105.682 1.00 33.07 393 MET A N 1
ATOM 2778 C CA . MET A 1 393 ? 20.171 63.979 104.958 1.00 37.16 393 MET A CA 1
ATOM 2779 C C . MET A 1 393 ? 20.512 64.405 103.511 1.00 37.92 393 MET A C 1
ATOM 2780 O O . MET A 1 393 ? 21.661 64.264 103.045 1.00 38.93 393 MET A O 1
ATOM 2785 N N . LEU A 1 394 ? 19.518 64.949 102.814 1.00 36.11 394 LEU A N 1
ATOM 2786 C CA . LEU A 1 394 ? 19.731 65.519 101.482 1.00 32.09 394 LEU A CA 1
ATOM 2787 C C . LEU A 1 394 ? 20.827 66.592 101.489 1.00 33.92 394 LEU A C 1
ATOM 2788 O O . LEU A 1 394 ? 21.683 66.617 100.603 1.00 36.55 394 LEU A O 1
ATOM 2793 N N . ALA A 1 395 ? 20.802 67.469 102.495 1.00 30.26 395 ALA A N 1
ATOM 2794 C CA . ALA A 1 395 ? 21.814 68.514 102.624 1.00 30.55 395 ALA A CA 1
ATOM 2795 C C . ALA A 1 395 ? 23.205 67.908 102.754 1.00 34.68 395 ALA A C 1
ATOM 2796 O O . ALA A 1 395 ? 24.155 68.417 102.166 1.00 34.45 395 ALA A O 1
ATOM 2798 N N . ALA A 1 396 ? 23.320 66.817 103.508 1.00 31.46 396 ALA A N 1
ATOM 2799 C CA . ALA A 1 396 ? 24.609 66.163 103.701 1.00 32.86 396 ALA A CA 1
ATOM 2800 C C . ALA A 1 396 ? 25.095 65.594 102.386 1.00 36.14 396 ALA A C 1
ATOM 2801 O O . ALA A 1 396 ? 26.269 65.754 102.024 1.00 39.50 396 ALA A O 1
ATOM 2803 N N . LEU A 1 397 ? 24.191 64.931 101.669 1.00 32.49 397 LEU A N 1
ATOM 2804 C CA . LEU A 1 397 ? 24.547 64.368 100.366 1.00 30.91 397 LEU A CA 1
ATOM 2805 C C . LEU A 1 397 ? 25.016 65.455 99.380 1.00 37.36 397 LEU A C 1
ATOM 2806 O O . LEU A 1 397 ? 26.028 65.283 98.683 1.00 39.50 397 LEU A O 1
ATOM 2811 N N . VAL A 1 398 ? 24.293 66.575 99.337 1.00 29.37 398 VAL A N 1
ATOM 2812 C CA . VAL A 1 398 ? 24.634 67.668 98.429 1.00 29.76 398 VAL A CA 1
ATOM 2813 C C . VAL A 1 398 ? 25.973 68.293 98.814 1.00 34.93 398 VAL A C 1
ATOM 2814 O O . VAL A 1 398 ? 26.809 68.590 97.949 1.00 33.10 398 VAL A O 1
ATOM 2818 N N . ASN A 1 399 ? 26.172 68.480 100.118 1.00 30.53 399 ASN A N 1
ATOM 2819 C CA . ASN A 1 399 ? 27.384 69.096 100.639 1.00 35.63 399 ASN A CA 1
ATOM 2820 C C . ASN A 1 399 ? 28.612 68.213 100.444 1.00 43.13 399 ASN A C 1
ATOM 2821 O O . ASN A 1 399 ? 29.745 68.697 100.432 1.00 44.66 399 ASN A O 1
ATOM 2826 N N . SER A 1 400 ? 28.377 66.917 100.281 1.00 39.71 400 SER A N 1
ATOM 2827 C CA . SER A 1 400 ? 29.441 66.001 99.925 1.00 38.72 400 SER A CA 1
ATOM 2828 C C . SER A 1 400 ? 29.751 66.109 98.433 1.00 43.66 400 SER A C 1
ATOM 2829 O O . SER A 1 400 ? 30.765 65.590 97.965 1.00 51.25 400 SER A O 1
ATOM 2832 N N . GLY A 1 401 ? 28.872 66.776 97.686 1.00 38.92 401 GLY A N 1
ATOM 2833 C CA . GLY A 1 401 ? 29.028 66.904 96.242 1.00 34.58 401 GLY A CA 1
ATOM 2834 C C . GLY A 1 401 ? 28.460 65.738 95.455 1.00 37.30 401 GLY A C 1
ATOM 2835 O O . GLY A 1 401 ? 28.786 65.561 94.278 1.00 40.04 401 GLY A O 1
ATOM 2836 N N . TYR A 1 402 ? 27.602 64.945 96.095 1.00 37.79 402 TYR A N 1
ATOM 2837 C CA . TYR A 1 402 ? 27.058 63.736 95.471 1.00 36.13 402 TYR A CA 1
ATOM 2838 C C . TYR A 1 402 ? 25.869 64.047 94.564 1.00 35.41 402 TYR A C 1
ATOM 2839 O O . TYR A 1 402 ? 25.601 63.332 93.595 1.00 32.82 402 TYR A O 1
ATOM 2848 N N . TRP A 1 403 ? 25.147 65.108 94.914 1.00 33.01 403 TRP A N 1
ATOM 2849 C CA . TRP A 1 403 ? 24.068 65.646 94.098 1.00 29.53 403 TRP A CA 1
ATOM 2850 C C . TRP A 1 403 ? 24.301 67.144 94.076 1.00 32.94 403 TRP A C 1
ATOM 2851 O O . TRP A 1 403 ? 24.841 67.706 95.033 1.00 35.62 403 TRP A O 1
ATOM 2862 N N . PHE A 1 404 ? 23.903 67.794 92.992 1.00 29.42 404 PHE A N 1
ATOM 2863 C CA . PHE A 1 404 ? 24.087 69.233 92.880 1.00 32.89 404 PHE A CA 1
ATOM 2864 C C . PHE A 1 404 ? 22.856 69.834 92.229 1.00 40.22 404 PHE A C 1
ATOM 2865 O O . PHE A 1 404 ? 22.160 69.155 91.481 1.00 41.48 404 PHE A O 1
ATOM 2873 N N . PHE A 1 405 ? 22.574 71.098 92.516 1.00 36.56 405 PHE A N 1
ATOM 2874 C CA . PHE A 1 405 ? 21.438 71.743 91.881 1.00 35.31 405 PHE A CA 1
ATOM 2875 C C . PHE A 1 405 ? 21.765 72.217 90.477 1.00 38.86 405 PHE A C 1
ATOM 2876 O O . PHE A 1 405 ? 22.607 73.095 90.284 1.00 45.24 405 PHE A O 1
ATOM 2884 N N . GLU A 1 406 ? 21.112 71.603 89.498 1.00 36.97 406 GLU A N 1
ATOM 2885 C CA . GLU A 1 406 ? 21.066 72.147 88.141 1.00 43.17 406 GLU A CA 1
ATOM 2886 C C . GLU A 1 406 ? 22.391 72.123 87.378 1.00 46.19 406 GLU A C 1
ATOM 2887 O O . GLU A 1 406 ? 22.401 71.876 86.178 1.00 51.61 406 GLU A O 1
ATOM 2893 N N . GLY A 1 407 ? 23.501 72.392 88.061 1.00 45.92 407 GLY A N 1
ATOM 2894 C CA . GLY A 1 407 ? 24.806 72.377 87.419 1.00 48.87 407 GLY A CA 1
ATOM 2895 C C . GLY A 1 407 ? 25.570 73.683 87.557 1.00 56.43 407 GLY A C 1
ATOM 2896 O O . GLY A 1 407 ? 25.129 74.611 88.245 1.00 57.02 407 GLY A O 1
#

GO terms:
  GO:0008198 ferrous iron binding (F, IDA)
  GO:0016706 2-oxoglutarate-dependent dioxygenase activity (F, IDA)
  GO:0042803 protein homodimerization activity (F, IDA)
  GO:0043687 post-translational protein modification (P, IMP)
  GO:0030961 peptidyl-arginine hydroxylation (P, IMP)
  GO:0005515 protein binding (F, IPI)

Radius of gyration: 24.53 Å; Cα contacts (8 Å, |Δi|>4): 687; chains: 1; bounding box: 51×67×68 Å

Organism: Escherichia coli (strain K12) (NCBI:txid83333)

Sequence (361 aa):
EYQLTLNWPDFLERHWQKRPVVLKRGFNNFIDPISPDELAGLAMESEVDSRLVSHQDGKWQVSHGPFESYDHLGETNWSLLVQAVNHWHEPTAALMRPFRELPDWRIDDLMISFSVPGGGVGPHLDQYDVFIIQGTGRRRWRVGEKLLQVDPFEAIIDEELEPGDILYIPPGFPHEGYALENAMNYSVGFRAPNTRELISGFADYVLQRELGGNYYSDPDVPPRAHPADVLPQEMDKLREMMLELINQPEHFKQWFGEFISQSRRHELDIAPPEPPYQPDEIYDALKQGEVLVRLGGLRVLRIGDDVYANGEKIDSPHRPALDALASNIALTAENFGDALEDPSFLAMLAALVNSGYWFFEG

B-factor: mean 44.67, std 14.17, range [20.57, 106.87]

Nearest PDB structures (foldseek):
  4lit-assembly1_A-2  TM=1.003E+00  e=4.245E-75  Escherichia coli K-12
  4liv-assembly1_A-2  TM=1.001E+00  e=1.950E-70  Escherichia coli K-12
  4liu-assembly1_A-2  TM=1.000E+00  e=1.146E-69  Escherichia coli K-12
  4nub-assembly1_A-2  TM=9.982E-01  e=4.231E-70  Escherichia coli K-12
  4ccl-assembly1_A  TM=9.899E-01  e=2.246E-66  Escherichia coli

CATH classification: 2.60.120.650 (+1 more: 3.40.366.30)

Secondary structure (DSSP, 8-state):
---B---HHHHHHHTTTT--EEETTSBTT---SS-HHHHHHHHTSTTS-EEEEEEETTEEEEEES--S--SS--SSSEEEEES-GGGT-HHHHGGGGGGGGS-GGGEEEEEEEEE-TT----SB--SS-EEEEE-SSEEEEEEE-----PPP--EEEEEEE-TT-EEEE-TT--EEEEEEESEEEEEEEE----HHHHHHHHHHHHHHHT---PPP--TTPPP-SSTT---HHHHHHHHHHHHHHHT-HHHHHHHHHHHHTS-SS-------SSPPPHHHHHHHHHTT--EEEPTT--EEEETTEEEETTEEE--S-HHHHHHHHH-SEE-HHHHGGGGG-HHHHHHHHHHHHTTSEEE--

InterPro domains:
  IPR003347 JmjC domain [PF08007] (96-210)
  IPR003347 JmjC domain [PS51184] (92-219)
  IPR003347 JmjC domain [SM00558] (92-215)
  IPR039994 Histone lysine demethylase/ribosomal histidine hydroxylase NO66-like [PTHR13096] (8-211)
  IPR046799 ROXA-like, winged helix [PF20514] (256-369)